Protein AF-A0A6P0SYR4-F1 (afdb_monomer_lite)

Secondary structure (DSSP, 8-state):
--HHHHHHHHHHHHHHHHHHHHHHHHHHHHHHHHHHHHHHHHHHHHHHHHT-SS--HHHHHHHHHHHHHHHHHHHHHHHHHHHHHHHHHHHHHHHHHHHHHHHHHHTTS-TTS--HHHHHIIIIIHHHHHHHHHHHHHHHHHHHHHHHHHHHHHHHHHHHHHHHHHHHHHHHHHHHHHHHHHHHHHHHHHHHHHHHHHHHTT------TT-HHHHHHHHTTSS----PPP-SS----S----HHHHHHHHHHHHHHHHHHHHHHHHHHTTS--

Structure (mmCIF, N/CA/C/O backbone):
data_AF-A0A6P0SYR4-F1
#
_entry.id   AF-A0A6P0SYR4-F1
#
loop_
_atom_site.group_PDB
_atom_site.id
_atom_site.type_symbol
_atom_site.label_atom_id
_atom_site.label_alt_id
_atom_site.label_comp_id
_atom_site.label_asym_id
_atom_site.label_entity_id
_atom_site.label_seq_id
_atom_site.pdbx_PDB_ins_code
_atom_site.Cartn_x
_atom_site.Cartn_y
_atom_site.Cartn_z
_atom_site.occupancy
_atom_site.B_iso_or_equiv
_atom_site.auth_seq_id
_atom_site.auth_comp_id
_atom_site.auth_asym_id
_atom_site.auth_atom_id
_atom_site.pdbx_PDB_model_num
ATOM 1 N N . CYS A 1 1 ? 31.819 -12.434 -33.477 1.00 51.34 1 CYS A N 1
ATOM 2 C CA . CYS A 1 1 ? 31.349 -11.054 -33.724 1.00 51.34 1 CYS A CA 1
ATOM 3 C C . CYS A 1 1 ? 30.389 -10.666 -32.595 1.00 51.34 1 CYS A C 1
ATOM 5 O O . CYS A 1 1 ? 29.286 -11.189 -32.555 1.00 51.34 1 CYS A O 1
ATOM 7 N N . PHE A 1 2 ? 30.825 -9.845 -31.629 1.00 62.81 2 PHE A N 1
ATOM 8 C CA . PHE A 1 2 ? 30.067 -9.521 -30.401 1.00 62.81 2 PHE A CA 1
ATOM 9 C C . PHE A 1 2 ? 29.183 -8.265 -30.522 1.00 62.81 2 PHE A C 1
ATOM 11 O O . PHE A 1 2 ? 28.556 -7.855 -29.552 1.00 62.81 2 PHE A O 1
ATOM 18 N N . PHE A 1 3 ? 29.118 -7.642 -31.703 1.00 76.88 3 PHE A N 1
ATOM 19 C CA . PHE A 1 3 ? 28.422 -6.368 -31.905 1.00 76.88 3 PHE A CA 1
ATOM 20 C C . PHE A 1 3 ? 26.890 -6.486 -31.772 1.00 76.88 3 PHE A C 1
ATOM 22 O O . PHE A 1 3 ? 26.251 -5.629 -31.169 1.00 76.88 3 PHE A O 1
ATOM 29 N N . TYR A 1 4 ? 26.310 -7.604 -32.221 1.00 85.31 4 TYR A N 1
ATOM 30 C CA . TYR A 1 4 ? 24.874 -7.890 -32.095 1.00 85.31 4 TYR A CA 1
ATOM 31 C C . TYR A 1 4 ? 24.398 -7.986 -30.633 1.00 85.31 4 TYR A C 1
ATOM 33 O O . TYR A 1 4 ? 23.296 -7.542 -30.310 1.00 85.31 4 TYR A O 1
ATOM 41 N N . GLN A 1 5 ? 25.252 -8.478 -29.726 1.00 91.94 5 GLN A N 1
ATOM 42 C CA . GLN A 1 5 ? 24.918 -8.593 -28.303 1.00 91.94 5 GLN A CA 1
ATOM 43 C C . GLN A 1 5 ? 24.626 -7.227 -27.670 1.00 91.94 5 GLN A C 1
ATOM 45 O O . GLN A 1 5 ? 23.757 -7.124 -26.808 1.00 91.94 5 GLN A O 1
ATOM 50 N N . TYR A 1 6 ? 25.290 -6.160 -28.127 1.00 91.44 6 TYR A N 1
ATOM 51 C CA . TYR A 1 6 ? 25.049 -4.823 -27.591 1.00 91.44 6 TYR A CA 1
ATOM 52 C C . TYR A 1 6 ? 23.627 -4.339 -27.877 1.00 91.44 6 TYR A C 1
ATOM 54 O O . TYR A 1 6 ? 22.982 -3.775 -26.995 1.00 91.44 6 TYR A O 1
ATOM 62 N N . PHE A 1 7 ? 23.122 -4.599 -29.083 1.00 92.81 7 PHE A N 1
ATOM 63 C CA . PHE A 1 7 ? 21.747 -4.268 -29.441 1.00 92.81 7 PHE A CA 1
ATOM 64 C C . PHE A 1 7 ? 20.740 -5.148 -28.703 1.00 92.81 7 PHE A C 1
ATOM 66 O O . PHE A 1 7 ? 19.739 -4.623 -28.220 1.00 92.81 7 PHE A O 1
ATOM 73 N N . ILE A 1 8 ? 21.010 -6.451 -28.545 1.00 96.12 8 ILE A N 1
ATOM 74 C CA . ILE A 1 8 ? 20.161 -7.328 -27.721 1.00 96.12 8 ILE A CA 1
ATOM 75 C C . ILE A 1 8 ? 20.031 -6.764 -26.304 1.00 96.12 8 ILE A C 1
ATOM 77 O O . ILE A 1 8 ? 18.914 -6.581 -25.821 1.00 96.12 8 ILE A O 1
ATOM 81 N N . ASP A 1 9 ? 21.154 -6.446 -25.658 1.00 96.50 9 ASP A N 1
ATOM 82 C CA . ASP A 1 9 ? 21.165 -5.886 -24.306 1.00 96.50 9 ASP A CA 1
ATOM 83 C C . ASP A 1 9 ? 20.397 -4.556 -24.251 1.00 96.50 9 ASP A C 1
ATOM 85 O O . ASP A 1 9 ? 19.603 -4.328 -23.336 1.00 96.50 9 ASP A O 1
ATOM 89 N N . LEU A 1 10 ? 20.593 -3.687 -25.249 1.00 96.94 10 LEU A N 1
ATOM 90 C CA . LEU A 1 10 ? 19.911 -2.396 -25.351 1.00 96.94 10 LEU A CA 1
ATOM 91 C C . LEU A 1 10 ? 18.386 -2.584 -25.370 1.00 96.94 10 LEU A C 1
ATOM 93 O O . LEU A 1 10 ? 17.663 -1.981 -24.569 1.00 96.94 10 LEU A O 1
ATOM 97 N N . PHE A 1 11 ? 17.884 -3.458 -26.247 1.00 97.38 11 PHE A N 1
ATOM 98 C CA . PHE A 1 11 ? 16.454 -3.747 -26.348 1.00 97.38 11 PHE A CA 1
ATOM 99 C C . PHE A 1 11 ? 15.916 -4.471 -25.112 1.00 97.38 11 PHE A C 1
ATOM 101 O O . PHE A 1 11 ? 14.792 -4.200 -24.685 1.00 97.38 11 PHE A O 1
ATOM 108 N N . PHE A 1 12 ? 16.719 -5.327 -24.485 1.00 98.25 12 PHE A N 1
ATOM 109 C CA . PHE A 1 12 ? 16.361 -6.007 -23.247 1.00 98.25 12 PHE A CA 1
ATOM 110 C C . PHE A 1 12 ? 16.141 -5.023 -22.091 1.00 98.25 12 PHE A C 1
ATOM 112 O O . PHE A 1 12 ? 15.115 -5.090 -21.407 1.00 98.25 12 PHE A O 1
ATOM 119 N N . TYR A 1 13 ? 17.044 -4.057 -21.898 1.00 98.56 13 TYR A N 1
ATOM 120 C CA . TYR A 1 13 ? 16.874 -3.021 -20.874 1.00 98.56 13 TYR A CA 1
ATOM 121 C C . TYR A 1 13 ? 15.682 -2.108 -21.168 1.00 98.56 13 TYR A C 1
ATOM 123 O O . TYR A 1 13 ? 14.898 -1.811 -20.261 1.00 98.56 13 TYR A O 1
ATOM 131 N N . ARG A 1 14 ? 15.476 -1.740 -22.439 1.00 98.50 14 ARG A N 1
ATOM 132 C CA . ARG A 1 14 ? 14.280 -1.007 -22.875 1.00 98.50 14 ARG A CA 1
ATOM 133 C C . ARG A 1 14 ? 12.998 -1.758 -22.509 1.00 98.50 14 ARG A C 1
ATOM 135 O O . ARG A 1 14 ? 12.081 -1.166 -21.937 1.00 98.50 14 ARG A O 1
ATOM 142 N N . GLN A 1 15 ? 12.941 -3.060 -22.783 1.00 98.56 15 GLN A N 1
ATOM 143 C CA . GLN A 1 15 ? 11.766 -3.880 -22.499 1.00 98.56 15 GLN A CA 1
ATOM 144 C C . GLN A 1 15 ? 11.495 -4.008 -20.996 1.00 98.56 15 GLN A C 1
ATOM 146 O O . GLN A 1 15 ? 10.339 -3.942 -20.577 1.00 98.56 15 GLN A O 1
ATOM 151 N N . LYS A 1 16 ? 12.538 -4.131 -20.167 1.00 98.50 16 LYS A N 1
ATOM 152 C CA . LYS A 1 16 ? 12.389 -4.151 -18.703 1.00 98.50 16 LYS A CA 1
ATOM 153 C C . LYS A 1 16 ? 11.765 -2.868 -18.163 1.00 98.50 16 LYS A C 1
ATOM 155 O O . LYS A 1 16 ? 10.869 -2.940 -17.326 1.00 98.50 16 LYS A O 1
ATOM 160 N N . VAL A 1 17 ? 12.193 -1.708 -18.663 1.00 98.81 17 VAL A N 1
ATOM 161 C CA . VAL A 1 17 ? 11.594 -0.412 -18.304 1.00 98.81 17 VAL A CA 1
ATOM 162 C C . VAL A 1 17 ? 10.122 -0.352 -18.722 1.00 98.81 17 VAL A C 1
ATOM 164 O O . VAL A 1 17 ? 9.276 0.013 -17.908 1.00 98.81 17 VAL A O 1
ATOM 167 N N . ILE A 1 18 ? 9.798 -0.740 -19.962 1.00 98.69 18 ILE A N 1
ATOM 168 C CA . ILE A 1 18 ? 8.415 -0.733 -20.469 1.00 98.69 18 ILE A CA 1
ATOM 169 C C . ILE A 1 18 ? 7.529 -1.659 -19.630 1.00 98.69 18 ILE A C 1
ATOM 171 O O . ILE A 1 18 ? 6.445 -1.254 -19.209 1.00 98.69 18 ILE A O 1
ATOM 175 N N . LYS A 1 19 ? 7.991 -2.880 -19.336 1.00 98.69 19 LYS A N 1
ATOM 176 C CA . LYS A 1 19 ? 7.212 -3.843 -18.552 1.00 98.69 19 LYS A CA 1
ATOM 177 C C . LYS A 1 19 ? 7.022 -3.385 -17.107 1.00 98.69 19 LYS A C 1
ATOM 179 O O . LYS A 1 19 ? 5.917 -3.498 -16.588 1.00 98.69 19 LYS A O 1
ATOM 184 N N . ALA A 1 20 ? 8.056 -2.825 -16.477 1.00 98.62 20 ALA A N 1
ATOM 185 C CA . ALA A 1 20 ? 7.937 -2.237 -15.144 1.00 98.62 20 ALA A CA 1
ATOM 186 C C . ALA A 1 20 ? 6.916 -1.090 -15.122 1.00 98.62 20 ALA A C 1
ATOM 188 O O . ALA A 1 20 ? 6.100 -1.014 -14.208 1.00 98.62 20 ALA A O 1
ATOM 189 N N . TYR A 1 21 ? 6.904 -0.240 -16.154 1.00 98.69 21 TYR A N 1
ATOM 190 C CA . TYR A 1 21 ? 5.901 0.812 -16.276 1.00 98.69 21 TYR A CA 1
ATOM 191 C C . TYR A 1 21 ? 4.483 0.246 -16.432 1.00 98.69 21 TYR A C 1
ATOM 193 O O . TYR A 1 21 ? 3.586 0.668 -15.708 1.00 98.69 21 TYR A O 1
ATOM 201 N N . GLN A 1 22 ? 4.267 -0.740 -17.305 1.00 98.56 22 GLN A N 1
ATOM 202 C CA . GLN A 1 22 ? 2.954 -1.379 -17.471 1.00 98.56 22 GLN A CA 1
ATOM 203 C C . GLN A 1 22 ? 2.433 -1.973 -16.156 1.00 98.56 22 GLN A C 1
ATOM 205 O O . GLN A 1 22 ? 1.326 -1.646 -15.736 1.00 98.56 22 GLN A O 1
ATOM 210 N N . LEU A 1 23 ? 3.266 -2.754 -15.463 1.00 98.50 23 LEU A N 1
ATOM 211 C CA . LEU A 1 23 ? 2.913 -3.337 -14.166 1.00 98.50 23 LEU A CA 1
ATOM 212 C C . LEU A 1 23 ? 2.632 -2.256 -13.114 1.00 98.50 23 LEU A C 1
ATOM 214 O O . LEU A 1 23 ? 1.695 -2.379 -12.330 1.00 98.50 23 LEU A O 1
ATOM 218 N N . SER A 1 24 ? 3.370 -1.142 -13.134 1.00 98.44 24 SER A N 1
ATOM 219 C CA . SER A 1 24 ? 3.083 -0.014 -12.242 1.00 98.44 24 SER A CA 1
ATOM 220 C C . SER A 1 24 ? 1.698 0.600 -12.478 1.00 98.44 24 SER A C 1
ATOM 222 O O . SER A 1 24 ? 1.095 1.106 -11.536 1.00 98.44 24 SER A O 1
ATOM 224 N N . ARG A 1 25 ? 1.161 0.544 -13.709 1.00 98.25 25 ARG A N 1
ATOM 225 C CA . ARG A 1 25 ? -0.194 1.039 -14.010 1.00 98.25 25 ARG A CA 1
ATOM 226 C C . ARG A 1 25 ? -1.274 0.115 -13.460 1.00 98.25 25 ARG A C 1
ATOM 228 O O . ARG A 1 25 ? -2.294 0.614 -12.992 1.00 98.25 25 ARG A O 1
ATOM 235 N N . GLU A 1 26 ? -1.035 -1.193 -13.478 1.00 97.81 26 GLU A N 1
ATOM 236 C CA . GLU A 1 26 ? -1.907 -2.181 -12.832 1.00 97.81 26 GLU A CA 1
ATOM 237 C C . GLU A 1 26 ? -1.917 -1.958 -11.312 1.00 97.81 26 GLU A C 1
ATOM 239 O O . GLU A 1 26 ? -2.977 -1.766 -10.716 1.00 97.81 26 GLU A O 1
ATOM 244 N N . VAL A 1 27 ? -0.734 -1.846 -10.696 1.00 97.75 27 VAL A N 1
ATOM 245 C CA . VAL A 1 27 ? -0.612 -1.559 -9.258 1.00 97.75 27 VAL A CA 1
ATOM 246 C C . VAL A 1 27 ? -1.239 -0.214 -8.890 1.00 97.75 27 VAL A C 1
ATOM 248 O O . VAL A 1 27 ? -1.931 -0.137 -7.881 1.00 97.75 27 VAL A O 1
ATOM 251 N N . TYR A 1 28 ? -1.085 0.830 -9.709 1.00 97.56 28 TYR A N 1
ATOM 252 C CA . TYR A 1 28 ? -1.748 2.121 -9.492 1.00 97.56 28 TYR A CA 1
ATOM 253 C C . TYR A 1 28 ? -3.270 1.975 -9.349 1.00 97.56 28 TYR A C 1
ATOM 255 O O . TYR A 1 28 ? -3.867 2.591 -8.466 1.00 97.56 28 TYR A O 1
ATOM 263 N N . SER A 1 29 ? -3.900 1.154 -10.196 1.00 97.25 29 SER A N 1
ATOM 264 C CA . SER A 1 29 ? -5.338 0.889 -10.108 1.00 97.25 29 SER A CA 1
ATOM 265 C C . SER A 1 29 ? -5.705 0.229 -8.777 1.00 97.25 29 SER A C 1
ATOM 267 O O . SER A 1 29 ? -6.665 0.643 -8.129 1.00 97.25 29 SER A O 1
ATOM 269 N N . ASN A 1 30 ? -4.895 -0.732 -8.329 1.00 96.94 30 ASN A N 1
ATOM 270 C CA . ASN A 1 30 ? -5.093 -1.424 -7.055 1.00 96.94 30 ASN A CA 1
ATOM 271 C C . ASN A 1 30 ? -4.905 -0.484 -5.853 1.00 96.94 30 ASN A C 1
ATOM 273 O O . ASN A 1 30 ? -5.737 -0.481 -4.950 1.00 96.94 30 ASN A O 1
ATOM 277 N N . VAL A 1 31 ? -3.868 0.365 -5.861 1.00 96.06 31 VAL A N 1
ATOM 278 C CA . VAL A 1 31 ? -3.651 1.393 -4.824 1.00 96.06 31 VAL A CA 1
ATOM 279 C C . VAL A 1 31 ? -4.844 2.341 -4.765 1.00 96.06 31 VAL A C 1
ATOM 281 O O . VAL A 1 31 ? -5.348 2.641 -3.684 1.00 96.06 31 VAL A O 1
ATOM 284 N N . LYS A 1 32 ? -5.325 2.798 -5.928 1.00 95.88 32 LYS A N 1
ATOM 285 C CA . LYS A 1 32 ? -6.475 3.698 -6.010 1.00 95.88 32 LYS A CA 1
ATOM 286 C C . LYS A 1 32 ? -7.730 3.052 -5.427 1.00 95.88 32 LYS A C 1
ATOM 288 O O . LYS A 1 32 ? -8.421 3.719 -4.664 1.00 95.88 32 LYS A O 1
ATOM 293 N N . GLN A 1 33 ? -8.019 1.798 -5.770 1.00 95.06 33 GLN A N 1
ATOM 294 C CA . GLN A 1 33 ? -9.182 1.083 -5.242 1.00 95.06 33 GLN A CA 1
ATOM 295 C C . GLN A 1 33 ? -9.091 0.934 -3.720 1.00 95.06 33 GLN A C 1
ATOM 297 O O . GLN A 1 33 ? -9.990 1.376 -3.010 1.00 95.06 33 GLN A O 1
ATOM 302 N N . GLN A 1 34 ? -7.959 0.432 -3.222 1.00 93.69 34 GLN A N 1
ATOM 303 C CA . GLN A 1 34 ? -7.721 0.248 -1.792 1.00 93.69 34 GLN A CA 1
ATOM 304 C C . GLN A 1 34 ? -7.844 1.571 -1.016 1.00 93.69 34 GLN A C 1
ATOM 306 O O . GLN A 1 34 ? -8.443 1.617 0.057 1.00 93.69 34 GLN A O 1
ATOM 311 N N . TYR A 1 35 ? -7.333 2.671 -1.581 1.00 93.19 35 TYR A N 1
ATOM 312 C CA . TYR A 1 35 ? -7.500 4.010 -1.018 1.00 93.19 35 TYR A CA 1
ATOM 313 C C . TYR A 1 35 ? -8.978 4.415 -0.907 1.00 93.19 35 TYR A C 1
ATOM 315 O O . TYR A 1 35 ? -9.387 4.945 0.127 1.00 93.19 35 TYR A O 1
ATOM 323 N N . GLN A 1 36 ? -9.789 4.169 -1.944 1.00 92.19 36 GLN A N 1
ATOM 324 C CA . GLN A 1 36 ? -11.223 4.479 -1.903 1.00 92.19 36 GLN A CA 1
ATOM 325 C C . GLN A 1 36 ? -11.962 3.624 -0.872 1.00 92.19 36 GLN A C 1
ATOM 327 O O . GLN A 1 36 ? -12.810 4.157 -0.158 1.00 92.19 36 GLN A O 1
ATOM 332 N N . ASP A 1 37 ? -11.618 2.343 -0.748 1.00 90.94 37 ASP A N 1
ATOM 333 C CA . ASP A 1 37 ? -12.250 1.436 0.214 1.00 90.94 37 ASP A CA 1
ATOM 334 C C . ASP A 1 37 ? -11.992 1.891 1.657 1.00 90.94 37 ASP A C 1
ATOM 336 O O . ASP A 1 37 ? -12.927 2.016 2.451 1.00 90.94 37 ASP A O 1
ATOM 340 N N . ILE A 1 38 ? -10.742 2.241 1.988 1.00 90.31 38 ILE A N 1
ATOM 341 C CA . ILE A 1 38 ? -10.400 2.767 3.319 1.00 90.31 38 ILE A CA 1
ATOM 342 C C . ILE A 1 38 ? -11.084 4.121 3.551 1.00 90.31 38 ILE A C 1
ATOM 344 O O . ILE A 1 38 ? -11.677 4.350 4.607 1.00 90.31 38 ILE A O 1
ATOM 348 N N . LYS A 1 39 ? -11.059 5.020 2.559 1.00 90.38 39 LYS A N 1
ATOM 349 C CA . LYS A 1 39 ? -11.707 6.334 2.658 1.00 90.38 39 LYS A CA 1
ATOM 350 C C . LYS A 1 39 ? -13.216 6.218 2.886 1.00 90.38 39 LYS A C 1
ATOM 352 O O . LYS A 1 39 ? -13.771 6.995 3.659 1.00 90.38 39 LYS A O 1
ATOM 357 N N . LYS A 1 40 ? -13.876 5.252 2.242 1.00 90.44 40 LYS A N 1
ATOM 358 C CA . LYS A 1 40 ? -15.303 4.976 2.428 1.00 90.44 40 LYS A CA 1
ATOM 359 C C . LYS A 1 40 ? -15.602 4.582 3.875 1.00 90.44 40 LYS A C 1
ATOM 361 O O . LYS A 1 40 ? -16.456 5.213 4.489 1.00 90.44 40 LYS A O 1
ATOM 366 N N . ILE A 1 41 ? -14.841 3.637 4.438 1.00 87.56 41 ILE A N 1
ATOM 367 C CA . ILE A 1 41 ? -14.979 3.221 5.846 1.00 87.56 41 ILE A CA 1
ATOM 368 C C . ILE A 1 41 ? -14.851 4.432 6.779 1.00 87.56 41 ILE A C 1
ATOM 370 O O . ILE A 1 41 ? -15.665 4.611 7.685 1.00 87.56 41 ILE A O 1
ATOM 374 N N . ILE A 1 42 ? -13.853 5.285 6.544 1.00 86.19 42 ILE A N 1
ATOM 375 C CA . ILE A 1 42 ? -13.606 6.478 7.363 1.00 86.19 42 ILE A CA 1
ATOM 376 C C . ILE A 1 42 ? -14.764 7.477 7.269 1.00 86.19 42 ILE A C 1
ATOM 378 O O . ILE A 1 42 ? -15.236 7.956 8.298 1.00 86.19 42 ILE A O 1
ATOM 382 N N . ASN A 1 43 ? -15.247 7.771 6.061 1.00 85.94 43 ASN A N 1
ATOM 383 C CA . ASN A 1 43 ? -16.331 8.730 5.852 1.00 85.94 43 ASN A CA 1
ATOM 384 C C . ASN A 1 43 ? -17.651 8.268 6.479 1.00 85.94 43 ASN A C 1
ATOM 386 O O . ASN A 1 43 ? -18.318 9.065 7.131 1.00 85.94 43 ASN A O 1
ATOM 390 N N . GLU A 1 44 ? -18.006 6.991 6.317 1.00 83.50 44 GLU A N 1
ATOM 391 C CA . GLU A 1 44 ? -19.194 6.411 6.959 1.00 83.50 44 GLU A CA 1
ATOM 392 C C . GLU A 1 44 ? -19.114 6.538 8.484 1.00 83.50 44 GLU A C 1
ATOM 394 O O . GLU A 1 44 ? -20.094 6.873 9.139 1.00 83.50 44 GLU A O 1
ATOM 399 N N . THR A 1 45 ? -17.921 6.335 9.048 1.00 77.56 45 THR A N 1
ATOM 400 C CA . THR A 1 45 ? -17.686 6.445 10.493 1.00 77.56 45 THR A CA 1
ATOM 401 C C . THR A 1 45 ? -17.797 7.896 10.982 1.00 77.56 45 THR A C 1
ATOM 403 O O . THR A 1 45 ? -18.344 8.151 12.051 1.00 77.56 45 THR A O 1
ATOM 406 N N . ALA A 1 46 ? -17.314 8.868 10.202 1.00 75.69 46 ALA A N 1
ATOM 407 C CA . ALA A 1 46 ? -17.404 10.287 10.552 1.00 75.69 46 ALA A CA 1
ATOM 408 C C . ALA A 1 46 ? -18.851 10.815 10.525 1.00 75.69 46 ALA A C 1
ATOM 410 O O . ALA A 1 46 ? -19.249 11.546 11.428 1.00 75.69 46 ALA A O 1
ATOM 411 N N . GLN A 1 47 ? -19.651 10.409 9.533 1.00 75.44 47 GLN A N 1
ATOM 412 C CA . GLN A 1 47 ? -21.039 10.867 9.375 1.00 75.44 47 GLN A CA 1
ATOM 413 C C . GLN A 1 47 ? -21.964 10.435 10.519 1.00 75.44 47 GLN A C 1
ATOM 415 O O . GLN A 1 47 ? -22.891 11.166 10.863 1.00 75.44 47 GLN A O 1
ATOM 420 N N . ILE A 1 48 ? -21.724 9.266 11.115 1.00 68.25 48 ILE A N 1
ATOM 421 C CA . ILE A 1 48 ? -22.522 8.769 12.247 1.00 68.25 48 ILE A CA 1
ATOM 422 C C . ILE A 1 48 ? -22.347 9.682 13.471 1.00 68.25 48 ILE A C 1
ATOM 424 O O . ILE A 1 48 ? -23.322 9.993 14.153 1.00 68.25 48 ILE A O 1
ATOM 428 N N . LYS A 1 49 ? -21.131 10.195 13.698 1.00 64.81 49 LYS A N 1
ATOM 429 C CA . LYS A 1 49 ? -20.829 11.076 14.833 1.00 64.81 49 LYS A CA 1
ATOM 430 C C . LYS A 1 49 ? -21.471 12.459 14.711 1.00 64.81 49 LYS A C 1
ATOM 432 O O . LYS A 1 49 ? -21.972 12.974 15.702 1.00 64.81 49 LYS A O 1
ATOM 437 N N . ASP A 1 50 ? -21.471 13.066 13.526 1.00 65.06 50 ASP A N 1
ATOM 438 C CA . ASP A 1 50 ? -22.021 14.423 13.361 1.00 65.06 50 ASP A CA 1
ATOM 439 C C . ASP A 1 50 ? -23.537 14.488 13.644 1.00 65.06 50 ASP A C 1
ATOM 441 O O . ASP A 1 50 ? -24.068 15.558 13.938 1.00 65.06 50 ASP A O 1
ATOM 445 N N . ASN A 1 51 ? -24.228 13.344 13.610 1.00 61.75 51 ASN A N 1
ATOM 446 C CA . ASN A 1 51 ? -25.673 13.248 13.803 1.00 61.75 51 ASN A CA 1
ATOM 447 C C . ASN A 1 51 ? -26.107 12.864 15.232 1.00 61.75 51 ASN A C 1
ATOM 449 O O . ASN A 1 51 ? -27.307 12.896 15.509 1.00 61.75 51 ASN A O 1
ATOM 453 N N . GLN A 1 52 ? -25.192 12.478 16.134 1.00 61.22 52 GLN A N 1
ATOM 454 C CA . GLN A 1 52 ? -25.545 11.957 17.465 1.00 61.22 52 GLN A CA 1
ATOM 455 C C . GLN A 1 52 ? -24.569 12.409 18.562 1.00 61.22 52 GLN A C 1
ATOM 457 O O . GLN A 1 52 ? -23.363 12.490 18.350 1.00 61.22 52 GLN A O 1
ATOM 462 N N . SER A 1 53 ? -25.088 12.677 19.768 1.00 66.62 53 SER A N 1
ATOM 463 C CA . SER A 1 53 ? -24.263 13.054 20.928 1.00 66.62 53 SER A CA 1
ATOM 464 C C . SER A 1 53 ? -23.603 11.865 21.634 1.00 66.62 53 SER A C 1
ATOM 466 O O . SER A 1 53 ? -22.632 12.071 22.352 1.00 66.62 53 SER A O 1
ATOM 468 N N . LEU A 1 54 ? -24.150 10.656 21.463 1.00 71.44 54 LEU A N 1
ATOM 469 C CA . LEU A 1 54 ? -23.655 9.383 21.996 1.00 71.44 54 LEU A CA 1
ATOM 470 C C . LEU A 1 54 ? -23.872 8.306 20.934 1.00 71.44 54 LEU A C 1
ATOM 472 O O . LEU A 1 54 ? -24.947 8.270 20.334 1.00 71.44 54 LEU A O 1
ATOM 476 N N . LEU A 1 55 ? -22.888 7.431 20.722 1.00 79.44 55 LEU A N 1
ATOM 477 C CA . LEU A 1 55 ? -23.040 6.302 19.800 1.00 79.44 55 LEU A CA 1
ATOM 478 C C . LEU A 1 55 ? -24.043 5.281 20.349 1.00 79.44 55 LEU A C 1
ATOM 480 O O . LEU A 1 55 ? -23.987 4.919 21.530 1.00 79.44 55 LEU A O 1
ATOM 484 N N . SER A 1 56 ? -24.912 4.739 19.490 1.00 84.44 56 SER A N 1
ATOM 485 C CA . SER A 1 56 ? -25.722 3.572 19.858 1.00 84.44 56 SER A CA 1
ATOM 486 C C . SER A 1 56 ? -24.847 2.326 20.088 1.00 84.44 56 SER A C 1
ATOM 488 O O . SER A 1 56 ? -23.664 2.291 19.737 1.00 84.44 56 SER A O 1
ATOM 490 N N . ASP A 1 57 ? -25.410 1.284 20.714 1.00 85.75 57 ASP A N 1
ATOM 491 C CA . ASP A 1 57 ? -24.706 0.000 20.880 1.00 85.75 57 ASP A CA 1
ATOM 492 C C . ASP A 1 57 ? -24.304 -0.618 19.534 1.00 85.75 57 ASP A C 1
ATOM 494 O O . ASP A 1 57 ? -23.194 -1.146 19.401 1.00 85.75 57 ASP A O 1
ATOM 498 N N . ASP A 1 58 ? -25.182 -0.500 18.539 1.00 86.75 58 ASP A N 1
ATOM 499 C CA . ASP A 1 58 ? -24.953 -1.011 17.191 1.00 86.75 58 ASP A CA 1
ATOM 500 C C . ASP A 1 58 ? -23.850 -0.213 16.481 1.00 86.75 58 ASP A C 1
ATOM 502 O O . ASP A 1 58 ? -22.933 -0.816 15.917 1.00 86.75 58 ASP A O 1
ATOM 506 N N . ASP A 1 59 ? -23.850 1.121 16.603 1.00 85.81 59 ASP A N 1
ATOM 507 C CA . ASP A 1 59 ? -22.795 1.981 16.041 1.00 85.81 59 ASP A CA 1
ATOM 508 C C . ASP A 1 59 ? -21.428 1.662 16.663 1.00 85.81 59 ASP A C 1
ATOM 510 O O . ASP A 1 59 ? -20.419 1.519 15.964 1.00 85.81 59 ASP A O 1
ATOM 514 N N . LEU A 1 60 ? -21.378 1.494 17.990 1.00 87.31 60 LEU A N 1
ATOM 515 C CA . LEU A 1 60 ? -20.147 1.150 18.699 1.00 87.31 60 LEU A CA 1
ATOM 516 C C . LEU A 1 60 ? -19.622 -0.233 18.282 1.00 87.31 60 LEU A C 1
ATOM 518 O O . LEU A 1 60 ? -18.406 -0.429 18.152 1.00 87.31 60 LEU A O 1
ATOM 522 N N . LEU A 1 61 ? -20.514 -1.204 18.070 1.00 89.25 61 LEU A N 1
ATOM 523 C CA . LEU A 1 61 ? -20.149 -2.530 17.580 1.00 89.25 61 LEU A CA 1
ATOM 524 C C . LEU A 1 61 ? -19.624 -2.469 16.139 1.00 89.25 61 LEU A C 1
ATOM 526 O O . LEU A 1 61 ? -18.597 -3.088 15.833 1.00 89.25 61 LEU A O 1
ATOM 530 N N . GLU A 1 62 ? -20.273 -1.692 15.274 1.00 88.81 62 GLU A N 1
ATOM 531 C CA . GLU A 1 62 ? -19.841 -1.482 13.895 1.00 88.81 62 GLU A CA 1
ATOM 532 C C . GLU A 1 62 ? -18.456 -0.823 13.839 1.00 88.81 62 GLU A C 1
ATOM 534 O O . GLU A 1 62 ? -17.570 -1.296 13.119 1.00 88.81 62 GLU A O 1
ATOM 539 N N . PHE A 1 63 ? -18.215 0.210 14.652 1.00 89.25 63 PHE A N 1
ATOM 540 C CA . PHE A 1 63 ? -16.917 0.887 14.723 1.00 89.25 63 PHE A CA 1
ATOM 541 C C . PHE A 1 63 ? -15.818 -0.080 15.175 1.00 89.25 63 PHE A C 1
ATOM 543 O O . PHE A 1 63 ? -14.735 -0.112 14.586 1.00 89.25 63 PHE A O 1
ATOM 550 N N . LYS A 1 64 ? -16.093 -0.935 16.170 1.00 89.12 64 LYS A N 1
ATOM 551 C CA . LYS A 1 64 ? -15.160 -1.991 16.599 1.00 89.12 64 LYS A CA 1
ATOM 552 C C . LYS A 1 64 ? -14.873 -2.992 15.484 1.00 89.12 64 LYS A C 1
ATOM 554 O O . LYS A 1 64 ? -13.721 -3.387 15.309 1.00 89.12 64 LYS A O 1
ATOM 559 N N . HIS A 1 65 ? -15.884 -3.403 14.722 1.00 90.94 65 HIS A N 1
ATOM 560 C CA . HIS A 1 65 ? -15.685 -4.285 13.572 1.00 90.94 65 HIS A CA 1
ATOM 561 C C . HIS A 1 65 ? -14.805 -3.617 12.502 1.00 90.94 65 HIS A C 1
ATOM 563 O O . HIS A 1 65 ? -13.818 -4.209 12.058 1.00 90.94 65 HIS A O 1
ATOM 569 N N . LYS A 1 66 ? -15.091 -2.354 12.158 1.00 89.31 66 LYS A N 1
ATOM 570 C CA . LYS A 1 66 ? -14.283 -1.542 11.233 1.00 89.31 66 LYS A CA 1
ATOM 571 C C . LYS A 1 66 ? -12.825 -1.433 11.706 1.00 89.31 66 LYS A C 1
ATOM 573 O O . LYS A 1 66 ? -11.903 -1.698 10.934 1.00 89.31 66 LYS A O 1
ATOM 578 N N . LEU A 1 67 ? -12.589 -1.173 12.993 1.00 89.81 67 LEU A N 1
ATOM 579 C CA . LEU A 1 67 ? -11.242 -1.130 13.582 1.00 89.81 67 LEU A CA 1
ATOM 580 C C . LEU A 1 67 ? -10.487 -2.468 13.524 1.00 89.81 67 LEU A C 1
ATOM 582 O O . LEU A 1 67 ? -9.257 -2.460 13.526 1.00 89.81 67 LEU A O 1
ATOM 586 N N . ARG A 1 68 ? -11.177 -3.612 13.434 1.00 90.00 68 ARG A N 1
ATOM 587 C CA . ARG A 1 68 ? -10.533 -4.932 13.283 1.00 90.00 68 ARG A CA 1
ATOM 588 C C . ARG A 1 68 ? -10.082 -5.215 11.853 1.00 90.00 68 ARG A C 1
ATOM 590 O O . ARG A 1 68 ? -9.097 -5.926 11.672 1.00 90.00 68 ARG A O 1
ATOM 597 N N . ILE A 1 69 ? -10.771 -4.674 10.846 1.00 90.06 69 ILE A N 1
ATOM 598 C CA . ILE A 1 69 ? -10.420 -4.892 9.431 1.00 90.06 69 ILE A CA 1
ATOM 599 C C . ILE A 1 69 ? -9.383 -3.889 8.912 1.00 90.06 69 ILE A C 1
ATOM 601 O O . ILE A 1 69 ? -8.575 -4.238 8.051 1.00 90.06 69 ILE A O 1
ATOM 605 N N . LEU A 1 70 ? -9.369 -2.667 9.457 1.00 87.50 70 LEU A N 1
ATOM 606 C CA . LEU A 1 70 ? -8.493 -1.578 9.016 1.00 87.50 70 LEU A CA 1
ATOM 607 C C . LEU A 1 70 ? -6.991 -1.933 9.013 1.00 87.50 70 LEU A C 1
ATOM 609 O O . LEU A 1 70 ? -6.352 -1.638 8.008 1.00 87.50 70 LEU A O 1
ATOM 613 N N . PRO A 1 71 ? -6.418 -2.633 10.018 1.00 88.81 71 PRO A N 1
ATOM 614 C CA . PRO A 1 71 ? -5.003 -3.014 9.991 1.00 88.81 71 PRO A CA 1
ATOM 615 C C . PRO A 1 71 ? -4.625 -3.881 8.786 1.00 88.81 71 PRO A C 1
ATOM 617 O O . PRO A 1 71 ? -3.573 -3.696 8.183 1.00 88.81 71 PRO A O 1
ATOM 620 N N . LYS A 1 72 ? -5.496 -4.818 8.388 1.00 90.00 72 LYS A N 1
ATOM 621 C CA . LYS A 1 72 ? -5.255 -5.653 7.203 1.00 90.00 72 LYS A CA 1
ATOM 622 C C . LYS A 1 72 ? -5.300 -4.817 5.924 1.00 90.00 72 LYS A C 1
ATOM 624 O O . LYS A 1 72 ? -4.497 -5.035 5.019 1.00 90.00 72 LYS A O 1
ATOM 629 N N . LEU A 1 73 ? -6.242 -3.877 5.841 1.00 89.19 73 LEU A N 1
ATOM 630 C CA . LEU A 1 73 ? -6.358 -2.987 4.689 1.00 89.19 73 LEU A CA 1
ATOM 631 C C . LEU A 1 73 ? -5.151 -2.051 4.568 1.00 89.19 73 LEU A C 1
ATOM 633 O O . LEU A 1 73 ? -4.682 -1.835 3.451 1.00 89.19 73 LEU A O 1
ATOM 637 N N . ASP A 1 74 ? -4.640 -1.554 5.693 1.00 87.06 74 ASP A N 1
ATOM 638 C CA . ASP A 1 74 ? -3.456 -0.696 5.760 1.00 87.06 74 ASP A CA 1
ATOM 639 C C . ASP A 1 74 ? -2.170 -1.435 5.353 1.00 87.06 74 ASP A C 1
ATOM 641 O O . ASP A 1 74 ? -1.404 -0.952 4.517 1.00 87.06 74 ASP A O 1
ATOM 645 N N . LEU A 1 75 ? -1.977 -2.670 5.831 1.00 90.62 75 LEU A N 1
ATOM 646 C CA . LEU A 1 75 ? -0.856 -3.515 5.401 1.00 90.62 75 LEU A CA 1
ATOM 647 C C . LEU A 1 75 ? -0.882 -3.782 3.889 1.00 90.62 75 LEU A C 1
ATOM 649 O O . LEU A 1 75 ? 0.143 -3.651 3.218 1.00 90.62 75 LEU A O 1
ATOM 653 N N . ASN A 1 76 ? -2.055 -4.112 3.337 1.00 93.19 76 ASN A N 1
ATOM 654 C CA . ASN A 1 76 ? -2.216 -4.317 1.896 1.00 93.19 76 ASN A CA 1
ATOM 655 C C . ASN A 1 76 ? -1.915 -3.037 1.105 1.00 93.19 76 ASN A C 1
ATOM 657 O O . ASN A 1 76 ? -1.249 -3.082 0.072 1.00 93.19 76 ASN A O 1
ATOM 661 N N . TYR A 1 77 ? -2.398 -1.893 1.590 1.00 92.88 77 TYR A N 1
ATOM 662 C CA . TYR A 1 77 ? -2.131 -0.597 0.979 1.00 92.88 77 TYR A CA 1
ATOM 663 C C . TYR A 1 77 ? -0.630 -0.278 0.972 1.00 92.88 77 TYR A C 1
ATOM 665 O O . TYR A 1 77 ? -0.074 0.071 -0.071 1.00 92.88 77 TYR A O 1
ATOM 673 N N . SER A 1 78 ? 0.043 -0.489 2.104 1.00 92.94 78 SER A N 1
ATOM 674 C CA . SER A 1 78 ? 1.487 -0.299 2.255 1.00 92.94 78 SER A CA 1
ATOM 675 C C . SER A 1 78 ? 2.306 -1.192 1.317 1.00 92.94 78 SER A C 1
ATOM 677 O O . SER A 1 78 ? 3.261 -0.709 0.703 1.00 92.94 78 SER A O 1
ATOM 679 N N . ASP A 1 79 ? 1.930 -2.464 1.134 1.00 95.69 79 ASP A N 1
ATOM 680 C CA . ASP A 1 79 ? 2.615 -3.335 0.168 1.00 95.69 79 ASP A CA 1
ATOM 681 C C . ASP A 1 79 ? 2.456 -2.828 -1.273 1.00 95.69 79 ASP A C 1
ATOM 683 O O . ASP A 1 79 ? 3.440 -2.760 -2.014 1.00 95.69 79 ASP A O 1
ATOM 687 N N . LEU A 1 80 ? 1.254 -2.394 -1.664 1.00 97.00 80 LEU A N 1
ATOM 688 C CA . LEU A 1 80 ? 1.016 -1.834 -2.997 1.00 97.00 80 LEU A CA 1
ATOM 689 C C . LEU A 1 80 ? 1.841 -0.555 -3.244 1.00 97.00 80 LEU A C 1
ATOM 691 O O . LEU A 1 80 ? 2.376 -0.364 -4.340 1.00 97.00 80 LEU A O 1
ATOM 695 N N . LEU A 1 81 ? 2.015 0.303 -2.231 1.00 96.12 81 LEU A N 1
ATOM 696 C CA . LEU A 1 81 ? 2.929 1.449 -2.325 1.00 96.12 81 LEU A CA 1
ATOM 697 C C . LEU A 1 81 ? 4.383 1.010 -2.486 1.00 96.12 81 LEU A C 1
ATOM 699 O O . LEU A 1 81 ? 5.099 1.548 -3.335 1.00 96.12 81 LEU A O 1
ATOM 703 N N . GLY A 1 82 ? 4.802 -0.003 -1.727 1.00 96.06 82 GLY A N 1
ATOM 704 C CA . GLY A 1 82 ? 6.116 -0.617 -1.884 1.00 96.06 82 GLY A CA 1
ATOM 705 C C . GLY A 1 82 ? 6.329 -1.179 -3.293 1.00 96.06 82 GLY A C 1
ATOM 706 O O . GLY A 1 82 ? 7.412 -1.036 -3.859 1.00 96.06 82 GLY A O 1
ATOM 707 N N . GLN A 1 83 ? 5.301 -1.770 -3.907 1.00 97.75 83 GLN A N 1
ATOM 708 C CA . GLN A 1 83 ? 5.354 -2.240 -5.295 1.00 97.75 83 GLN A CA 1
ATOM 709 C C . GLN A 1 83 ? 5.593 -1.092 -6.289 1.00 97.75 83 GLN A C 1
ATOM 711 O O . GLN A 1 83 ? 6.463 -1.217 -7.155 1.00 97.75 83 GLN A O 1
ATOM 716 N N . LEU A 1 84 ? 4.890 0.042 -6.156 1.00 97.00 84 LEU A N 1
ATOM 717 C CA . LEU A 1 84 ? 5.130 1.222 -7.002 1.00 97.00 84 LEU A CA 1
ATOM 718 C C . LEU A 1 84 ? 6.579 1.714 -6.894 1.00 97.00 84 LEU A C 1
ATOM 720 O O . LEU A 1 84 ? 7.226 1.977 -7.913 1.00 97.00 84 LEU A O 1
ATOM 724 N N . GLU A 1 85 ? 7.115 1.794 -5.677 1.00 96.44 85 GLU A N 1
ATOM 725 C CA . GLU A 1 85 ? 8.503 2.202 -5.450 1.00 96.44 85 GLU A CA 1
ATOM 726 C C . GLU A 1 85 ? 9.500 1.226 -6.100 1.00 96.44 85 GLU A C 1
ATOM 728 O O . GLU A 1 85 ? 10.423 1.656 -6.802 1.00 96.44 85 GLU A O 1
ATOM 733 N N . ARG A 1 86 ? 9.268 -0.090 -5.974 1.00 98.06 86 ARG A N 1
ATOM 734 C CA . ARG A 1 86 ? 10.084 -1.129 -6.630 1.00 98.06 86 ARG A CA 1
ATOM 735 C C . ARG A 1 86 ? 10.083 -0.998 -8.155 1.00 98.06 86 ARG A C 1
ATOM 737 O O . ARG A 1 86 ? 11.140 -1.142 -8.781 1.00 98.06 86 ARG A O 1
ATOM 744 N N . TYR A 1 87 ? 8.944 -0.691 -8.778 1.00 98.44 87 TYR A N 1
ATOM 745 C CA . TYR A 1 87 ? 8.896 -0.465 -10.227 1.00 98.44 87 TYR A CA 1
ATOM 746 C C . TYR A 1 87 ? 9.613 0.820 -10.642 1.00 98.44 87 TYR A C 1
ATOM 748 O O . TYR A 1 87 ? 10.344 0.807 -11.633 1.00 98.44 87 TYR A O 1
ATOM 756 N N . SER A 1 88 ? 9.498 1.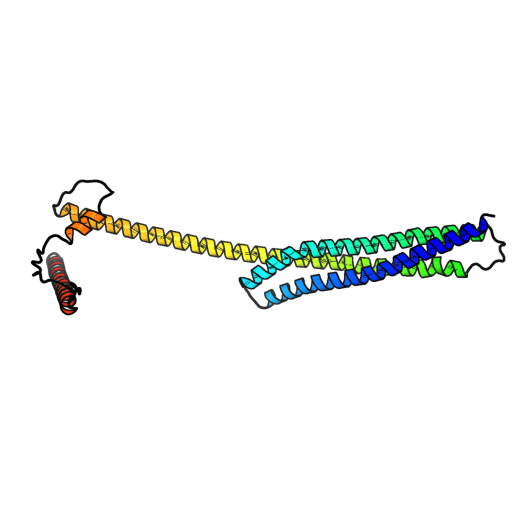899 -9.863 1.00 97.75 88 SER A N 1
ATOM 757 C CA . SER A 1 88 ? 10.270 3.130 -10.091 1.00 97.75 88 SER A CA 1
ATOM 758 C C . SER A 1 88 ? 11.782 2.870 -10.054 1.00 97.75 88 SER A C 1
ATOM 760 O O . SER A 1 88 ? 12.519 3.311 -10.943 1.00 97.75 88 SER A O 1
ATOM 762 N N . LEU A 1 89 ? 12.250 2.080 -9.080 1.00 97.81 89 LEU A N 1
ATOM 763 C CA . LEU A 1 89 ? 13.650 1.665 -8.991 1.00 97.81 89 LEU A CA 1
ATOM 764 C C . LEU A 1 89 ? 14.060 0.784 -10.179 1.00 97.81 89 LEU A C 1
ATOM 766 O O . LEU A 1 89 ? 15.115 1.005 -10.770 1.00 97.81 89 LEU A O 1
ATOM 770 N N . THR A 1 90 ? 13.205 -0.156 -10.585 1.00 98.44 90 THR A N 1
ATOM 771 C CA . THR A 1 90 ? 13.444 -1.008 -11.761 1.00 98.44 90 THR A CA 1
ATOM 772 C C . THR A 1 90 ? 13.617 -0.174 -13.031 1.00 98.44 90 THR A C 1
ATOM 774 O O . THR A 1 90 ? 14.532 -0.437 -13.817 1.00 98.44 90 THR A O 1
ATOM 777 N N . ILE A 1 91 ? 12.788 0.858 -13.224 1.00 98.56 91 ILE A N 1
ATOM 778 C CA . ILE A 1 91 ? 12.920 1.792 -14.347 1.00 98.56 91 ILE A CA 1
ATOM 779 C C . ILE A 1 91 ? 14.225 2.581 -14.250 1.00 98.56 91 ILE A C 1
ATOM 781 O O . ILE A 1 91 ? 14.935 2.686 -15.246 1.00 98.56 91 ILE A O 1
ATOM 785 N N . LYS A 1 92 ? 14.577 3.093 -13.063 1.00 98.19 92 LYS A N 1
ATOM 786 C CA . LYS A 1 92 ? 15.832 3.831 -12.852 1.00 98.19 92 LYS A CA 1
ATOM 787 C C . LYS A 1 92 ? 17.046 2.982 -13.239 1.00 98.19 92 LYS A C 1
ATOM 789 O O . LYS A 1 92 ? 17.871 3.440 -14.026 1.00 98.19 92 LYS A O 1
ATOM 794 N N . THR A 1 93 ? 17.135 1.757 -12.726 1.00 98.44 93 THR A N 1
ATOM 795 C CA . THR A 1 93 ? 18.270 0.859 -12.980 1.00 98.44 93 THR A CA 1
ATOM 796 C C . THR A 1 93 ? 18.363 0.480 -14.454 1.00 98.44 93 THR A C 1
ATOM 798 O O . THR A 1 93 ? 19.412 0.632 -15.067 1.00 98.44 93 THR A O 1
ATOM 801 N N . ASN A 1 94 ? 17.264 0.037 -15.068 1.00 98.56 94 ASN A N 1
ATOM 802 C CA . ASN A 1 94 ? 17.316 -0.396 -16.467 1.00 98.56 94 ASN A CA 1
ATOM 803 C C . ASN A 1 94 ? 17.416 0.783 -17.448 1.00 98.56 94 ASN A C 1
ATOM 805 O O . ASN A 1 94 ? 17.988 0.626 -18.520 1.00 98.56 94 ASN A O 1
ATOM 809 N N . GLY A 1 95 ? 16.926 1.971 -17.084 1.00 98.38 95 GLY A N 1
ATOM 810 C CA . GLY A 1 95 ? 17.161 3.201 -17.838 1.00 98.38 95 GLY A CA 1
ATOM 811 C C . GLY A 1 95 ? 18.637 3.602 -17.846 1.00 98.38 95 GLY A C 1
ATOM 812 O O . GLY A 1 95 ? 19.158 3.980 -18.892 1.00 98.38 95 GLY A O 1
ATOM 813 N N . HIS A 1 96 ? 19.327 3.449 -16.713 1.00 98.19 96 HIS A N 1
ATOM 814 C CA . HIS A 1 96 ? 20.774 3.646 -16.640 1.00 98.19 96 HIS A CA 1
ATOM 815 C C . HIS A 1 96 ? 21.531 2.606 -17.478 1.00 98.19 96 HIS A C 1
ATOM 817 O O . HIS A 1 96 ? 22.321 2.984 -18.337 1.00 98.19 96 HIS A O 1
ATOM 823 N N . ASN A 1 97 ? 21.205 1.318 -17.336 1.00 98.31 97 ASN A N 1
ATOM 824 C CA . ASN A 1 97 ? 21.835 0.261 -18.134 1.00 98.31 97 ASN A CA 1
ATOM 825 C C . ASN A 1 97 ? 21.616 0.459 -19.646 1.00 98.31 97 ASN A C 1
ATOM 827 O O . ASN A 1 97 ? 22.504 0.183 -20.450 1.00 98.31 97 ASN A O 1
ATOM 831 N N . TYR A 1 98 ? 20.438 0.955 -20.046 1.00 98.38 98 TYR A N 1
ATOM 832 C CA . TYR A 1 98 ? 20.158 1.340 -21.429 1.00 98.38 98 TYR A CA 1
ATOM 833 C C . TYR A 1 98 ? 21.090 2.464 -21.901 1.00 98.38 98 TYR A C 1
ATOM 835 O O . TYR A 1 98 ? 21.694 2.340 -22.964 1.00 98.38 98 TYR A O 1
ATOM 843 N N . SER A 1 99 ? 21.232 3.533 -21.107 1.00 97.19 99 SER A N 1
ATOM 844 C CA . SER A 1 99 ? 22.134 4.659 -21.395 1.00 97.19 99 SER A CA 1
ATOM 845 C C . SER A 1 99 ? 23.574 4.186 -21.590 1.00 97.19 99 SER A C 1
ATOM 847 O O . SER A 1 99 ? 24.204 4.508 -22.595 1.00 97.19 99 SER A O 1
ATOM 849 N N . GLU A 1 100 ? 24.100 3.391 -20.655 1.00 96.94 100 GLU A N 1
ATOM 850 C CA . GLU A 1 100 ? 25.463 2.857 -20.748 1.00 96.94 100 GLU A CA 1
ATOM 851 C C . GLU A 1 100 ? 25.644 1.998 -22.001 1.00 96.94 100 GLU A C 1
ATOM 853 O O . GLU A 1 100 ? 26.639 2.114 -22.720 1.00 96.94 100 GLU A O 1
ATOM 858 N N . LYS A 1 101 ? 24.654 1.153 -22.309 1.00 96.19 101 LYS A N 1
ATOM 859 C CA . LYS A 1 101 ? 24.704 0.295 -23.490 1.00 96.19 101 LYS A CA 1
ATOM 860 C C . LYS A 1 101 ? 24.666 1.103 -24.788 1.00 96.19 101 LYS A C 1
ATOM 862 O O . LYS A 1 101 ? 25.409 0.785 -25.715 1.00 96.19 101 LYS A O 1
ATOM 867 N N . LEU A 1 102 ? 23.867 2.169 -24.845 1.00 95.56 102 LEU A N 1
ATOM 868 C CA . LEU A 1 102 ? 23.815 3.077 -25.991 1.00 95.56 102 LEU A CA 1
ATOM 869 C C . LEU A 1 102 ? 25.151 3.800 -26.201 1.00 95.56 102 LEU A C 1
ATOM 871 O O . LEU A 1 102 ? 25.612 3.909 -27.335 1.00 95.56 102 LEU A O 1
ATOM 875 N N . GLN A 1 103 ? 25.807 4.244 -25.126 1.00 94.06 103 GLN A N 1
ATOM 876 C CA . GLN A 1 103 ? 27.142 4.846 -25.205 1.00 94.06 103 GLN A CA 1
ATOM 877 C C . GLN A 1 103 ? 28.183 3.854 -25.744 1.00 94.06 103 GLN A C 1
ATOM 879 O O . GLN A 1 103 ? 28.978 4.210 -26.612 1.00 94.06 103 GLN A O 1
ATOM 884 N N . GLN A 1 104 ? 28.138 2.592 -25.304 1.00 93.56 104 GLN A N 1
ATOM 885 C CA . GLN A 1 104 ? 29.021 1.537 -25.819 1.00 93.56 104 GLN A CA 1
ATOM 886 C C . GLN A 1 104 ? 28.804 1.260 -27.315 1.00 93.56 104 GLN A C 1
ATOM 888 O O . GLN A 1 104 ? 29.771 0.989 -28.024 1.00 93.56 104 GLN A O 1
ATOM 893 N N . ILE A 1 105 ? 27.557 1.325 -27.797 1.00 92.75 105 ILE A N 1
ATOM 894 C CA . ILE A 1 105 ? 27.229 1.181 -29.224 1.00 92.75 105 ILE A CA 1
ATOM 895 C C . ILE A 1 105 ? 27.783 2.367 -30.018 1.00 92.75 105 ILE A C 1
ATOM 897 O O . ILE A 1 105 ? 28.485 2.153 -31.004 1.00 92.75 105 ILE A O 1
ATOM 901 N N . LYS A 1 106 ? 27.535 3.601 -29.555 1.00 91.44 106 LYS A N 1
ATOM 902 C CA . LYS A 1 106 ? 28.040 4.833 -30.186 1.00 91.44 106 LYS A CA 1
ATOM 903 C C . LYS A 1 106 ? 29.568 4.837 -30.300 1.00 91.44 106 LYS A C 1
ATOM 905 O O . LYS A 1 106 ? 30.091 5.196 -31.340 1.00 91.44 106 LYS A O 1
ATOM 910 N N . ALA A 1 107 ? 30.281 4.360 -29.278 1.00 91.12 107 ALA A N 1
ATOM 911 C CA . ALA A 1 107 ? 31.745 4.278 -29.289 1.00 91.12 107 ALA A CA 1
ATOM 912 C C . ALA A 1 107 ? 32.322 3.235 -30.270 1.00 91.12 107 ALA A C 1
ATOM 914 O O . ALA A 1 107 ? 33.530 3.212 -30.496 1.00 91.12 107 ALA A O 1
ATOM 915 N N . LYS A 1 108 ? 31.493 2.327 -30.800 1.00 89.69 108 LYS A N 1
ATOM 916 C CA . LYS A 1 108 ? 31.913 1.251 -31.713 1.00 89.69 108 LYS A CA 1
ATOM 917 C C . LYS A 1 108 ? 31.501 1.482 -33.163 1.00 89.69 108 LYS A C 1
ATOM 919 O O . LYS A 1 108 ? 31.977 0.747 -34.026 1.00 89.69 108 LYS A O 1
ATOM 924 N N . LEU A 1 109 ? 30.611 2.435 -33.416 1.00 86.75 109 LEU A N 1
ATOM 925 C CA . LEU A 1 109 ? 30.148 2.770 -34.755 1.00 86.75 109 LEU A CA 1
ATOM 926 C C . LEU A 1 109 ? 30.921 3.963 -35.321 1.00 86.75 109 LEU A C 1
ATOM 928 O O . LEU A 1 109 ? 31.423 4.784 -34.552 1.00 86.75 109 LEU A O 1
ATOM 932 N N . PRO A 1 110 ? 31.018 4.063 -36.655 1.00 83.06 110 PRO A N 1
ATOM 933 C CA . PRO A 1 110 ? 31.451 5.283 -37.323 1.00 83.06 110 PRO A CA 1
ATOM 934 C C . PRO A 1 110 ? 30.636 6.505 -36.861 1.00 83.06 110 PRO A C 1
ATOM 936 O O . PRO A 1 110 ? 29.440 6.403 -36.587 1.00 83.06 110 PRO A O 1
ATOM 939 N N . ASN A 1 111 ? 31.290 7.665 -36.750 1.00 75.88 111 ASN A N 1
ATOM 940 C CA . ASN A 1 111 ? 30.692 8.889 -36.194 1.00 75.88 111 ASN A CA 1
ATOM 941 C C . ASN A 1 111 ? 29.585 9.510 -37.075 1.00 75.88 111 ASN A C 1
ATOM 943 O O . ASN A 1 111 ? 28.927 10.453 -36.641 1.00 75.88 111 ASN A O 1
ATOM 947 N N . ASP A 1 112 ? 29.411 9.028 -38.303 1.00 77.69 112 ASP A N 1
ATOM 948 C CA . ASP A 1 112 ? 28.405 9.450 -39.281 1.00 77.69 112 ASP A CA 1
ATOM 949 C C . ASP A 1 112 ? 27.069 8.695 -39.161 1.00 77.69 112 ASP A C 1
ATOM 951 O O . ASP A 1 112 ? 26.086 9.094 -39.784 1.00 77.69 112 ASP A O 1
ATOM 955 N N . GLU A 1 113 ? 26.994 7.657 -38.323 1.00 83.12 113 GLU A N 1
ATOM 956 C CA . GLU A 1 113 ? 25.754 6.920 -38.063 1.00 83.12 113 GLU A CA 1
ATOM 957 C C . GLU A 1 113 ? 24.813 7.692 -37.121 1.00 83.12 113 GLU A C 1
ATOM 959 O O . GLU A 1 113 ? 25.132 7.969 -35.957 1.00 83.12 113 GLU A O 1
ATOM 964 N N . ASP A 1 114 ? 23.600 7.995 -37.591 1.00 85.75 114 ASP A N 1
ATOM 965 C CA . ASP A 1 114 ? 22.583 8.657 -36.772 1.00 85.75 114 ASP A CA 1
ATOM 966 C C . ASP A 1 114 ? 21.864 7.667 -35.839 1.00 85.75 114 ASP A C 1
ATOM 968 O O . ASP A 1 114 ? 20.963 6.918 -36.221 1.00 85.75 114 ASP A O 1
ATOM 972 N N . LEU A 1 115 ? 22.236 7.712 -34.558 1.00 86.88 115 LEU A N 1
ATOM 973 C CA . LEU A 1 115 ? 21.602 6.955 -33.473 1.00 86.88 115 LEU A CA 1
ATOM 974 C C . LEU A 1 115 ? 20.732 7.820 -32.550 1.00 86.88 115 LEU A C 1
ATOM 976 O O . LEU A 1 115 ? 20.399 7.405 -31.432 1.00 86.88 115 LEU A O 1
ATOM 980 N N . SER A 1 116 ? 20.370 9.032 -32.974 1.00 87.94 116 SER A N 1
ATOM 981 C CA . SER A 1 116 ? 19.594 9.982 -32.166 1.00 87.94 116 SER A CA 1
ATOM 982 C C . SER A 1 116 ? 18.236 9.418 -31.729 1.00 87.94 116 SER A C 1
ATOM 984 O O . SER A 1 116 ? 17.782 9.676 -30.609 1.00 87.94 116 SER A O 1
ATOM 986 N N . PHE A 1 117 ? 17.618 8.562 -32.547 1.00 91.88 117 PHE A N 1
ATOM 987 C CA . PHE A 1 117 ? 16.331 7.941 -32.231 1.00 91.88 117 PHE A CA 1
ATOM 988 C C . PHE A 1 117 ? 16.385 7.044 -30.982 1.00 91.88 117 PHE A C 1
ATOM 990 O O . PHE A 1 117 ? 15.415 6.988 -30.221 1.00 91.88 117 PHE A O 1
ATOM 997 N N . PHE A 1 118 ? 17.519 6.389 -30.702 1.00 94.38 118 PHE A N 1
ATOM 998 C CA . PHE A 1 118 ? 17.690 5.601 -29.477 1.00 94.38 118 PHE A CA 1
ATOM 999 C C . PHE A 1 118 ? 17.756 6.486 -28.229 1.00 94.38 118 PHE A C 1
ATOM 1001 O O . PHE A 1 118 ? 17.278 6.085 -27.163 1.00 94.38 118 PHE A O 1
ATOM 1008 N N . SER A 1 119 ? 18.286 7.703 -28.353 1.00 93.56 119 SER A N 1
ATOM 1009 C CA . SER A 1 119 ? 18.373 8.665 -27.250 1.00 93.56 119 SER A CA 1
ATOM 1010 C C . SER A 1 119 ? 17.002 9.215 -26.829 1.00 93.56 119 SER A C 1
ATOM 1012 O O . SER A 1 119 ? 16.840 9.630 -25.682 1.00 93.56 119 SER A O 1
ATOM 1014 N N . VAL A 1 120 ? 15.969 9.134 -27.682 1.00 96.62 120 VAL A N 1
ATOM 1015 C CA . VAL A 1 120 ? 14.583 9.490 -27.302 1.00 96.62 120 VAL A CA 1
ATOM 1016 C C . VAL A 1 120 ? 14.103 8.652 -26.118 1.00 96.62 120 VAL A C 1
ATOM 1018 O O . VAL A 1 120 ? 13.440 9.159 -25.209 1.00 96.62 120 VAL A O 1
ATOM 1021 N N . PHE A 1 121 ? 14.437 7.362 -26.098 1.00 96.44 121 PHE A N 1
ATOM 1022 C CA . PHE A 1 121 ? 14.026 6.493 -25.003 1.00 96.44 121 PHE A CA 1
ATOM 1023 C C . PHE A 1 121 ? 14.696 6.882 -23.679 1.00 96.44 121 PHE A C 1
ATOM 1025 O O . PHE A 1 121 ? 14.019 6.990 -22.655 1.00 96.44 121 PHE A O 1
ATOM 1032 N N . GLU A 1 122 ? 16.003 7.135 -23.725 1.00 94.31 122 GLU A N 1
ATOM 1033 C CA . GLU A 1 122 ? 16.826 7.508 -22.575 1.00 94.31 122 GLU A CA 1
ATOM 1034 C C . GLU A 1 122 ? 16.420 8.861 -21.981 1.00 94.31 122 GLU A C 1
ATOM 1036 O O . GLU A 1 122 ? 16.205 8.965 -20.776 1.00 94.31 122 GLU A O 1
ATOM 1041 N N . HIS A 1 123 ? 16.290 9.894 -22.815 1.00 95.50 123 HIS A N 1
ATOM 1042 C CA . HIS A 1 123 ? 16.116 11.268 -22.340 1.00 95.50 123 HIS A CA 1
ATOM 1043 C C . HIS A 1 123 ? 14.656 11.677 -22.155 1.00 95.50 123 HIS A C 1
ATOM 1045 O O . HIS A 1 123 ? 14.375 12.631 -21.432 1.00 95.50 123 HIS A O 1
ATOM 1051 N N . LYS A 1 124 ? 13.712 10.975 -22.795 1.00 96.38 124 LYS A N 1
ATOM 1052 C CA . LYS A 1 124 ? 12.291 11.340 -22.758 1.00 96.38 124 LYS A CA 1
ATOM 1053 C C . LYS A 1 124 ? 11.431 10.245 -22.144 1.00 96.38 124 LYS A C 1
ATOM 1055 O O . LYS A 1 124 ? 10.797 10.475 -21.119 1.00 96.38 124 LYS A O 1
ATOM 1060 N N . ILE A 1 125 ? 11.406 9.055 -22.739 1.00 97.25 125 ILE A N 1
ATOM 1061 C CA . ILE A 1 125 ? 10.417 8.025 -22.374 1.00 97.25 125 ILE A CA 1
ATOM 1062 C C . ILE A 1 125 ? 10.667 7.471 -20.964 1.00 97.25 125 ILE A C 1
ATOM 1064 O O . ILE A 1 125 ? 9.765 7.498 -20.128 1.00 97.25 125 ILE A O 1
ATOM 1068 N N . SER A 1 126 ? 11.886 7.005 -20.680 1.00 97.81 126 SER A N 1
ATOM 1069 C CA . SER A 1 126 ? 12.235 6.429 -19.375 1.00 97.81 126 SER A CA 1
ATOM 1070 C C . SER A 1 126 ? 12.049 7.434 -18.215 1.00 97.81 126 SER A C 1
ATOM 1072 O O . SER A 1 126 ? 11.376 7.090 -17.234 1.00 97.81 126 SER A O 1
ATOM 1074 N N . PRO A 1 127 ? 12.505 8.703 -18.328 1.00 97.69 127 PRO A N 1
ATOM 1075 C CA . PRO A 1 127 ? 12.231 9.732 -17.326 1.00 97.69 127 PRO A CA 1
ATOM 1076 C C . PRO A 1 127 ? 10.742 10.020 -17.123 1.00 97.69 127 PRO A C 1
ATOM 1078 O O . PRO A 1 127 ? 10.311 10.158 -15.980 1.00 97.69 127 PRO A O 1
ATOM 1081 N N . ILE A 1 128 ? 9.937 10.077 -18.193 1.00 98.44 128 ILE A N 1
ATOM 1082 C CA . ILE A 1 128 ? 8.483 10.291 -18.083 1.00 98.44 128 ILE A CA 1
ATOM 1083 C C . ILE A 1 128 ? 7.836 9.181 -17.253 1.00 98.44 128 ILE A C 1
ATOM 1085 O O . ILE A 1 128 ? 7.094 9.484 -16.316 1.00 98.44 128 ILE A O 1
ATOM 1089 N N . TYR A 1 129 ? 8.144 7.916 -17.552 1.00 98.38 129 TYR A N 1
ATOM 1090 C CA . TYR A 1 129 ? 7.588 6.775 -16.823 1.00 98.38 129 TYR A CA 1
ATOM 1091 C C . TYR A 1 129 ? 7.963 6.811 -15.344 1.00 98.38 129 TYR A C 1
ATOM 1093 O O . TYR A 1 129 ? 7.090 6.710 -14.482 1.00 98.38 129 TYR A O 1
ATOM 1101 N N . LYS A 1 130 ? 9.246 7.028 -15.039 1.00 97.69 130 LYS A N 1
ATOM 1102 C CA . LYS A 1 130 ? 9.722 7.149 -13.658 1.00 97.69 130 LYS A CA 1
ATOM 1103 C C . LYS A 1 130 ? 9.017 8.288 -12.918 1.00 97.69 130 LYS A C 1
ATOM 1105 O O . LYS A 1 130 ? 8.497 8.078 -11.824 1.00 97.69 130 LYS A O 1
ATOM 1110 N N . ASN A 1 131 ? 8.964 9.475 -13.521 1.00 97.56 131 ASN A N 1
ATOM 1111 C CA . ASN A 1 131 ? 8.358 10.654 -12.905 1.00 97.56 131 ASN A CA 1
ATOM 1112 C C . ASN A 1 131 ? 6.864 10.449 -12.638 1.00 97.56 131 ASN A C 1
ATOM 1114 O O . ASN A 1 131 ? 6.352 10.919 -11.626 1.00 97.56 131 ASN A O 1
ATOM 1118 N N . GLN A 1 132 ? 6.158 9.746 -13.524 1.00 98.00 132 GLN A N 1
ATOM 1119 C CA . GLN A 1 132 ? 4.752 9.424 -13.315 1.00 98.00 132 GLN A CA 1
ATOM 1120 C C . GLN A 1 132 ? 4.553 8.503 -12.109 1.00 98.00 132 GLN A C 1
ATOM 1122 O O . GLN A 1 132 ? 3.759 8.838 -11.235 1.00 98.00 132 GLN A O 1
ATOM 1127 N N . ILE A 1 133 ? 5.325 7.417 -12.003 1.00 97.69 133 ILE A N 1
ATOM 1128 C CA . ILE A 1 133 ? 5.252 6.512 -10.845 1.00 97.69 133 ILE A CA 1
ATOM 1129 C C . ILE A 1 133 ? 5.602 7.252 -9.549 1.00 97.69 133 ILE A C 1
ATOM 1131 O O . ILE A 1 133 ? 4.935 7.067 -8.537 1.00 97.69 133 ILE A O 1
ATOM 1135 N N . GLN A 1 134 ? 6.617 8.122 -9.567 1.00 96.50 134 GLN A N 1
ATOM 1136 C CA . GLN A 1 134 ? 7.007 8.901 -8.388 1.00 96.50 134 GLN A CA 1
ATOM 1137 C C . GLN A 1 134 ? 5.927 9.895 -7.949 1.00 96.50 134 GLN A C 1
ATOM 1139 O O . GLN A 1 134 ? 5.719 10.065 -6.749 1.00 96.50 134 GLN A O 1
ATOM 1144 N N . ARG A 1 135 ? 5.225 10.540 -8.889 1.00 96.25 135 ARG A N 1
ATOM 1145 C CA . ARG A 1 135 ? 4.081 11.403 -8.555 1.00 96.25 135 ARG A CA 1
ATOM 1146 C C . ARG A 1 135 ? 2.943 10.601 -7.935 1.00 96.25 135 ARG A C 1
ATOM 1148 O O . ARG A 1 135 ? 2.433 11.006 -6.894 1.00 96.25 135 ARG A O 1
ATOM 1155 N N . ASP A 1 136 ? 2.595 9.469 -8.542 1.00 95.12 136 ASP A N 1
ATOM 1156 C CA . ASP A 1 136 ? 1.542 8.584 -8.042 1.00 95.12 136 ASP A CA 1
ATOM 1157 C C . ASP A 1 136 ? 1.878 8.090 -6.624 1.00 95.12 136 ASP A C 1
ATOM 1159 O O . ASP A 1 136 ? 1.070 8.225 -5.707 1.00 95.12 136 ASP A O 1
ATOM 1163 N N . PHE A 1 137 ? 3.107 7.610 -6.411 1.00 95.25 137 PHE A N 1
ATOM 1164 C CA . PHE A 1 137 ? 3.603 7.188 -5.100 1.00 95.25 137 PHE A CA 1
ATOM 1165 C C . PHE A 1 137 ? 3.516 8.307 -4.057 1.00 95.25 137 PHE A C 1
ATOM 1167 O O . PHE A 1 137 ? 2.961 8.099 -2.981 1.00 95.25 137 PHE A O 1
ATOM 1174 N N . SER A 1 138 ? 4.021 9.505 -4.368 1.00 93.44 138 SER A N 1
ATOM 1175 C CA . SER A 1 138 ? 4.001 10.639 -3.435 1.00 93.44 138 SER A CA 1
ATOM 1176 C C . SER A 1 138 ? 2.579 11.060 -3.057 1.00 93.44 138 SER A C 1
ATOM 1178 O O . SER A 1 138 ? 2.314 11.328 -1.885 1.00 93.44 138 SER A O 1
ATOM 1180 N N . TYR A 1 139 ? 1.653 11.073 -4.021 1.00 93.25 139 TYR A N 1
ATOM 1181 C CA . TYR A 1 139 ? 0.240 11.371 -3.777 1.00 93.25 139 TYR A CA 1
ATOM 1182 C C . TYR A 1 139 ? -0.389 10.385 -2.782 1.00 93.25 139 TYR A C 1
ATOM 1184 O O . TYR A 1 139 ? -1.005 10.785 -1.787 1.00 93.25 139 TYR A O 1
ATOM 1192 N N . PHE A 1 140 ? -0.203 9.087 -3.016 1.00 93.94 140 PHE A N 1
ATOM 1193 C CA . PHE A 1 140 ? -0.788 8.054 -2.168 1.00 93.94 140 PHE A CA 1
ATOM 1194 C C . PHE A 1 140 ? -0.097 7.939 -0.806 1.00 93.94 140 PHE A C 1
ATOM 1196 O O . PHE A 1 140 ? -0.763 7.718 0.207 1.00 93.94 140 PHE A O 1
ATOM 1203 N N . ARG A 1 141 ? 1.214 8.179 -0.740 1.00 92.25 141 ARG A N 1
ATOM 1204 C CA . ARG A 1 141 ? 1.950 8.246 0.527 1.00 92.25 141 ARG A CA 1
ATOM 1205 C C . ARG A 1 141 ? 1.451 9.384 1.412 1.00 92.25 141 ARG A C 1
ATOM 1207 O O . ARG A 1 141 ? 1.235 9.173 2.601 1.00 92.25 141 ARG A O 1
ATOM 1214 N N . HIS A 1 142 ? 1.225 10.570 0.843 1.00 88.62 142 HIS A N 1
ATOM 1215 C CA . HIS A 1 142 ? 0.633 11.683 1.589 1.00 88.62 142 HIS A CA 1
ATOM 1216 C C . HIS A 1 142 ? -0.777 11.337 2.086 1.00 88.62 142 HIS A C 1
ATOM 1218 O O . HIS A 1 142 ? -1.123 11.608 3.234 1.00 88.62 142 HIS A O 1
ATOM 1224 N N . SER A 1 143 ? -1.563 10.672 1.239 1.00 85.69 143 SER A N 1
ATOM 1225 C CA . SER A 1 143 ? -2.907 10.222 1.593 1.00 85.69 143 SER A CA 1
ATOM 1226 C C . SER A 1 143 ? -2.907 9.202 2.742 1.00 85.69 143 SER A C 1
ATOM 1228 O O . SER A 1 143 ? -3.797 9.265 3.582 1.00 85.69 143 SER A O 1
ATOM 1230 N N . SER A 1 144 ? -1.893 8.330 2.834 1.00 85.75 144 SER A N 1
ATOM 1231 C CA . SER A 1 144 ? -1.732 7.355 3.929 1.00 85.75 144 SER A CA 1
ATOM 1232 C C . SER A 1 144 ? -1.725 8.023 5.302 1.00 85.75 144 SER A C 1
ATOM 1234 O O . SER A 1 144 ? -2.490 7.640 6.178 1.00 85.75 144 SER A O 1
ATOM 1236 N N . ALA A 1 145 ? -0.944 9.096 5.460 1.00 82.12 145 ALA A N 1
ATOM 1237 C CA . ALA A 1 145 ? -0.833 9.804 6.735 1.00 82.12 145 ALA A CA 1
ATOM 1238 C C . ALA A 1 145 ? -2.177 10.399 7.200 1.00 82.12 145 ALA A C 1
ATOM 1240 O O . ALA A 1 145 ? -2.451 10.488 8.398 1.00 82.12 145 ALA A O 1
ATOM 1241 N N . LEU A 1 146 ? -3.032 10.805 6.255 1.00 81.50 146 LEU A N 1
ATOM 1242 C CA . LEU A 1 146 ? -4.383 11.278 6.562 1.00 81.50 146 LEU A CA 1
ATOM 1243 C C . LEU A 1 146 ? -5.298 10.127 6.998 1.00 81.50 146 LEU A C 1
ATOM 1245 O O . LEU A 1 146 ? -6.080 10.307 7.932 1.00 81.50 146 LEU A O 1
ATOM 1249 N N . LEU A 1 147 ? -5.183 8.956 6.358 1.00 86.38 147 LEU A N 1
ATOM 1250 C CA . LEU A 1 147 ? -5.923 7.756 6.755 1.00 86.38 147 LEU A CA 1
ATOM 1251 C C . LEU A 1 147 ? -5.520 7.312 8.167 1.00 86.38 147 LEU A C 1
ATOM 1253 O O . LEU A 1 147 ? -6.401 7.121 8.999 1.00 86.38 147 LEU A O 1
ATOM 1257 N N . ASP A 1 148 ? -4.225 7.264 8.484 1.00 85.94 148 ASP A N 1
ATOM 1258 C CA . ASP A 1 148 ? -3.718 6.891 9.815 1.00 85.94 148 ASP A CA 1
ATOM 1259 C C . ASP A 1 148 ? -4.259 7.798 10.921 1.00 85.94 148 ASP A C 1
ATOM 1261 O O . ASP A 1 148 ? -4.685 7.339 11.989 1.00 85.94 148 ASP A O 1
ATOM 1265 N N . LYS A 1 149 ? -4.286 9.109 10.656 1.00 84.94 149 LYS A N 1
ATOM 1266 C CA . LYS A 1 149 ? -4.838 10.095 11.586 1.00 84.94 149 LYS A CA 1
ATOM 1267 C C . LYS A 1 149 ? -6.333 9.873 11.809 1.00 84.94 149 LYS A C 1
ATOM 1269 O O . LYS A 1 149 ? -6.798 9.930 12.947 1.00 84.94 149 LYS A O 1
ATOM 1274 N N . ALA A 1 150 ? -7.082 9.604 10.746 1.00 84.75 150 ALA A N 1
ATOM 1275 C CA . ALA A 1 150 ? -8.509 9.335 10.840 1.00 84.75 150 ALA A CA 1
ATOM 1276 C C . ALA A 1 150 ? -8.805 8.005 11.558 1.00 84.75 150 ALA A C 1
ATOM 1278 O O . ALA A 1 150 ? -9.654 7.982 12.444 1.00 84.75 150 ALA A O 1
ATOM 1279 N N . ILE A 1 151 ? -8.057 6.932 11.281 1.00 86.75 151 ILE A N 1
ATOM 1280 C CA . ILE A 1 151 ? -8.163 5.650 12.001 1.00 86.75 151 ILE A CA 1
ATOM 1281 C C . ILE A 1 151 ? -7.872 5.845 13.494 1.00 86.75 151 ILE A C 1
ATOM 1283 O O . ILE A 1 151 ? -8.606 5.338 14.343 1.00 86.75 151 ILE A O 1
ATOM 1287 N N . SER A 1 152 ? -6.836 6.620 13.826 1.00 87.69 152 SER A N 1
ATOM 1288 C CA . SER A 1 152 ? -6.493 6.949 15.215 1.00 87.69 152 SER A CA 1
ATOM 1289 C C . SER A 1 152 ? -7.603 7.748 15.900 1.00 87.69 152 SER A C 1
ATOM 1291 O O . SER A 1 152 ? -7.938 7.478 17.049 1.00 87.69 152 SER A O 1
ATOM 1293 N N . SER A 1 153 ? -8.227 8.688 15.184 1.00 85.31 153 SER A N 1
ATOM 1294 C CA . SER A 1 153 ? -9.382 9.433 15.689 1.00 85.31 153 SER A CA 1
ATOM 1295 C C . SER A 1 153 ? -10.585 8.523 15.954 1.00 85.31 153 SER A C 1
ATOM 1297 O O . SER A 1 153 ? -11.245 8.688 16.976 1.00 85.31 153 SER A O 1
ATOM 1299 N N . ILE A 1 154 ? -10.872 7.565 15.066 1.00 85.25 154 ILE A N 1
ATOM 1300 C CA . ILE A 1 154 ? -11.953 6.583 15.251 1.00 85.25 154 ILE A CA 1
ATOM 1301 C C . ILE A 1 154 ? -11.674 5.717 16.482 1.00 85.25 154 ILE A C 1
ATOM 1303 O O . ILE A 1 154 ? -12.569 5.509 17.298 1.00 85.25 154 ILE A O 1
ATOM 1307 N N . ARG A 1 155 ? -10.427 5.261 16.659 1.00 89.00 155 ARG A N 1
ATOM 1308 C CA . ARG A 1 155 ? -10.017 4.517 17.857 1.00 89.00 155 ARG A CA 1
ATOM 1309 C C . ARG A 1 155 ? -10.246 5.334 19.130 1.00 89.00 155 ARG A C 1
ATOM 1311 O O . ARG A 1 155 ? -10.858 4.818 20.056 1.00 89.00 155 ARG A O 1
ATOM 1318 N N . GLY A 1 156 ? -9.837 6.603 19.140 1.00 88.44 156 GLY A N 1
ATOM 1319 C CA . GLY A 1 156 ? -10.056 7.493 20.281 1.00 88.44 156 GLY A CA 1
ATOM 1320 C C . GLY A 1 156 ? -11.538 7.685 20.618 1.00 88.44 156 GLY A C 1
ATOM 1321 O O . GLY A 1 156 ? -11.902 7.679 21.788 1.00 88.44 156 GLY A O 1
ATOM 1322 N N . ILE A 1 157 ? -12.411 7.790 19.610 1.00 85.06 157 ILE A N 1
ATOM 1323 C CA . ILE A 1 157 ? -13.868 7.860 19.825 1.00 85.06 157 ILE A CA 1
ATOM 1324 C C . ILE A 1 157 ? -14.381 6.578 20.491 1.00 85.06 157 ILE A C 1
ATOM 1326 O O . ILE A 1 157 ? -15.092 6.654 21.488 1.00 85.06 157 ILE A O 1
ATOM 1330 N N . VAL A 1 158 ? -13.993 5.408 19.975 1.00 87.88 158 VAL A N 1
ATOM 1331 C CA . VAL A 1 158 ? -14.402 4.112 20.542 1.00 87.88 158 VAL A CA 1
ATOM 1332 C C . VAL A 1 158 ? -13.924 3.962 21.988 1.00 87.88 158 VAL A C 1
ATOM 1334 O O . VAL A 1 158 ? -14.690 3.510 22.833 1.00 87.88 158 VAL A O 1
ATOM 1337 N N . GLU A 1 159 ? -12.692 4.369 22.293 1.00 91.25 159 GLU A N 1
ATOM 1338 C CA . GLU A 1 159 ? -12.138 4.321 23.651 1.00 91.25 159 GLU A CA 1
ATOM 1339 C C . GLU A 1 159 ? -12.901 5.234 24.625 1.00 91.25 159 GLU A C 1
ATOM 1341 O O . GLU A 1 159 ? -13.215 4.803 25.736 1.00 91.25 159 GLU A O 1
ATOM 1346 N N . ILE A 1 160 ? -13.249 6.459 24.210 1.00 87.81 160 ILE A N 1
ATOM 1347 C CA . ILE A 1 160 ? -14.046 7.399 25.019 1.00 87.81 160 ILE A CA 1
ATOM 1348 C C . ILE A 1 160 ? -15.432 6.815 25.316 1.00 87.81 160 ILE A C 1
ATOM 1350 O O . ILE A 1 160 ? -15.829 6.745 26.478 1.00 87.81 160 ILE A O 1
ATOM 1354 N N . GLU A 1 161 ? -16.132 6.342 24.286 1.00 87.94 161 GLU A N 1
ATOM 1355 C CA . GLU A 1 161 ? -17.479 5.767 24.398 1.00 87.94 161 GLU A CA 1
ATOM 1356 C C . GLU A 1 161 ? -17.502 4.533 25.307 1.00 87.94 161 GLU A C 1
ATOM 1358 O O . GLU A 1 161 ? -18.378 4.375 26.159 1.00 87.94 161 GLU A O 1
ATOM 1363 N N . GLN A 1 162 ? -16.495 3.664 25.192 1.00 90.50 162 GLN A N 1
ATOM 1364 C CA . GLN A 1 162 ? -16.350 2.531 26.103 1.00 90.50 162 GLN A CA 1
ATOM 1365 C C . GLN A 1 162 ? -16.106 2.982 27.546 1.00 90.50 162 GLN A C 1
ATOM 1367 O O . GLN A 1 162 ? -16.766 2.480 28.451 1.00 90.50 162 GLN A O 1
ATOM 1372 N N . ALA A 1 163 ? -15.217 3.954 27.765 1.00 91.25 163 ALA A N 1
ATOM 1373 C CA . ALA A 1 163 ? -14.919 4.461 29.101 1.00 91.25 163 ALA A CA 1
ATOM 1374 C C . ALA A 1 163 ? -16.121 5.167 29.757 1.00 91.25 163 ALA A C 1
ATOM 1376 O O . ALA A 1 163 ? -16.262 5.143 30.980 1.00 91.25 163 ALA A O 1
ATOM 1377 N N . GLU A 1 164 ? -16.984 5.826 28.984 1.00 89.94 164 GLU A N 1
ATOM 1378 C CA . GLU A 1 164 ? -18.235 6.412 29.484 1.00 89.94 164 GLU A CA 1
ATOM 1379 C C . GLU A 1 164 ? -19.251 5.339 29.880 1.00 89.94 164 GLU A C 1
ATOM 1381 O O . GLU A 1 164 ? -19.815 5.397 30.975 1.00 89.94 164 GLU A O 1
ATOM 1386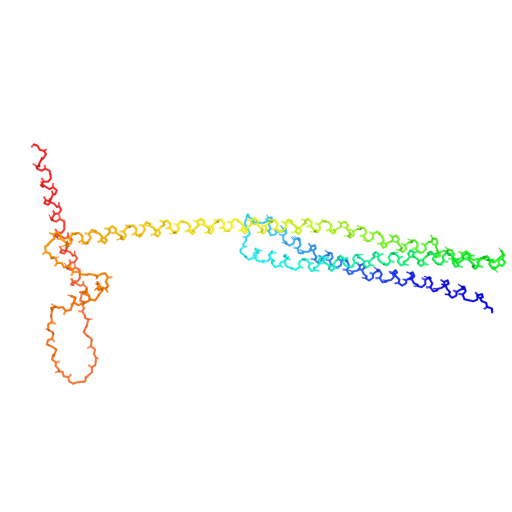 N N . ARG A 1 165 ? -19.422 4.309 29.049 1.00 89.62 165 ARG A N 1
ATOM 1387 C CA . ARG A 1 165 ? -20.323 3.182 29.333 1.00 89.62 165 ARG A CA 1
ATOM 1388 C C . ARG A 1 165 ? -19.866 2.359 30.533 1.00 89.62 165 ARG A C 1
ATOM 1390 O O . ARG A 1 165 ? -20.694 1.985 31.364 1.00 89.62 165 ARG A O 1
ATOM 1397 N N . ASP A 1 166 ? -18.564 2.116 30.659 1.00 93.25 166 ASP A N 1
ATOM 1398 C CA . ASP A 1 166 ? -17.993 1.404 31.803 1.00 93.25 166 ASP A CA 1
ATOM 1399 C C . ASP A 1 166 ? -18.199 2.194 33.105 1.00 93.25 166 ASP A C 1
ATOM 1401 O O . ASP A 1 166 ? -18.623 1.612 34.107 1.00 93.25 166 ASP A O 1
ATOM 1405 N N . ARG A 1 167 ? -18.016 3.525 33.077 1.00 93.06 167 ARG A N 1
ATOM 1406 C CA . ARG A 1 167 ? -18.331 4.412 34.212 1.00 93.06 167 ARG A CA 1
ATOM 1407 C C . ARG A 1 167 ? -19.813 4.367 34.583 1.00 93.06 167 ARG A C 1
ATOM 1409 O O . ARG A 1 167 ? -20.133 4.143 35.748 1.00 93.06 167 ARG A O 1
ATOM 1416 N N . ALA A 1 168 ? -20.713 4.499 33.608 1.00 91.69 168 ALA A N 1
ATOM 1417 C CA . ALA A 1 168 ? -22.155 4.443 33.848 1.00 91.69 168 ALA A CA 1
ATOM 1418 C C . ALA A 1 168 ? -22.589 3.090 34.444 1.00 91.69 168 ALA A C 1
ATOM 1420 O O . ALA A 1 168 ? -23.398 3.034 35.374 1.00 91.69 168 ALA A O 1
ATOM 1421 N N . LYS A 1 169 ? -22.015 1.984 33.954 1.00 94.38 169 LYS A N 1
ATOM 1422 C CA . LYS A 1 169 ? -22.272 0.639 34.482 1.00 94.38 169 LYS A CA 1
ATOM 1423 C C . LYS A 1 169 ? -21.751 0.475 35.909 1.00 94.38 169 LYS A C 1
ATOM 1425 O O . LYS A 1 169 ? -22.426 -0.133 36.739 1.00 94.38 169 LYS A O 1
ATOM 1430 N N . GLU A 1 170 ? -20.567 1.002 36.206 1.00 95.00 170 GLU A N 1
ATOM 1431 C CA . GLU A 1 170 ? -19.996 0.963 37.551 1.00 95.00 170 GLU A CA 1
ATOM 1432 C C . GLU A 1 170 ? -20.831 1.786 38.543 1.00 95.00 170 GLU A C 1
ATOM 1434 O O . GLU A 1 170 ? -21.128 1.315 39.640 1.00 95.00 170 GLU A O 1
ATOM 1439 N N . GLU A 1 171 ? -21.279 2.978 38.149 1.00 95.31 171 GLU A N 1
ATOM 1440 C CA . GLU A 1 171 ? -22.181 3.811 38.950 1.00 95.31 171 GLU A CA 1
ATOM 1441 C C . GLU A 1 171 ? -23.523 3.117 39.215 1.00 95.31 171 GLU A C 1
ATOM 1443 O O . GLU A 1 171 ? -23.981 3.090 40.361 1.00 95.31 171 GLU A O 1
ATOM 1448 N N . ALA A 1 172 ? -24.114 2.483 38.197 1.00 94.12 172 ALA A N 1
ATOM 1449 C CA . ALA A 1 172 ? -25.349 1.715 38.338 1.00 94.12 172 ALA A CA 1
ATOM 1450 C C . ALA A 1 172 ? -25.185 0.509 39.282 1.00 94.12 172 ALA A C 1
ATOM 1452 O O . ALA A 1 172 ? -26.053 0.253 40.120 1.00 94.12 172 ALA A O 1
ATOM 1453 N N . ASN A 1 173 ? -24.064 -0.212 39.195 1.00 95.25 173 ASN A N 1
ATOM 1454 C CA . ASN A 1 173 ? -23.759 -1.314 40.109 1.00 95.25 173 ASN A CA 1
ATOM 1455 C C . ASN A 1 173 ? -23.572 -0.812 41.546 1.00 95.25 173 ASN A C 1
ATOM 1457 O O . ASN A 1 173 ? -24.211 -1.332 42.455 1.00 95.25 173 ASN A O 1
ATOM 1461 N N . ARG A 1 174 ? -22.802 0.265 41.753 1.00 94.88 174 ARG A N 1
ATOM 1462 C CA . ARG A 1 174 ? -22.629 0.877 43.081 1.00 94.88 174 ARG A CA 1
ATOM 1463 C C . ARG A 1 174 ? -23.954 1.358 43.676 1.00 94.88 174 ARG A C 1
ATOM 1465 O O . ARG A 1 174 ? -24.139 1.288 44.890 1.00 94.88 174 ARG A O 1
ATOM 1472 N N . ALA A 1 175 ? -24.870 1.877 42.857 1.00 94.56 175 ALA A N 1
ATOM 1473 C CA . ALA A 1 175 ? -26.199 2.276 43.312 1.00 94.56 175 ALA A CA 1
ATOM 1474 C C . ALA A 1 175 ? -27.024 1.064 43.775 1.00 94.56 175 ALA A C 1
ATOM 1476 O O . ALA A 1 175 ? -27.604 1.105 44.861 1.00 94.56 175 ALA A O 1
ATOM 1477 N N . ARG A 1 176 ? -27.004 -0.029 43.000 1.00 94.31 176 ARG A N 1
ATOM 1478 C CA . ARG A 1 176 ? -27.656 -1.297 43.358 1.00 94.31 176 ARG A CA 1
ATOM 1479 C C . ARG A 1 176 ? -27.080 -1.918 44.627 1.00 94.31 176 ARG A C 1
ATOM 1481 O O . ARG A 1 176 ? -27.850 -2.363 45.471 1.00 94.31 176 ARG A O 1
ATOM 1488 N N . ASP A 1 177 ? -25.761 -1.904 44.797 1.00 95.12 177 ASP A N 1
ATOM 1489 C CA . ASP A 1 177 ? -25.106 -2.448 45.992 1.00 95.12 177 ASP A CA 1
ATOM 1490 C C . ASP A 1 177 ? -25.513 -1.663 47.247 1.00 95.12 177 ASP A C 1
ATOM 1492 O O . ASP A 1 177 ? -25.863 -2.251 48.269 1.00 95.12 177 ASP A O 1
ATOM 1496 N N . LYS A 1 178 ? -25.578 -0.326 47.153 1.00 95.19 178 LYS A N 1
ATOM 1497 C CA . LYS A 1 178 ? -26.083 0.533 48.240 1.00 95.19 178 LYS A CA 1
ATOM 1498 C C . LYS A 1 178 ? -27.557 0.276 48.560 1.00 95.19 178 LYS A C 1
ATOM 1500 O O . LYS A 1 178 ? -27.971 0.438 49.709 1.00 95.19 178 LYS A O 1
ATOM 1505 N N . GLU A 1 179 ? -28.372 -0.055 47.564 1.00 93.88 179 GLU A N 1
ATOM 1506 C CA . GLU A 1 179 ? -29.783 -0.391 47.766 1.00 93.88 179 GLU A CA 1
ATOM 1507 C C . GLU A 1 179 ? -29.946 -1.763 48.429 1.00 93.88 179 GLU A C 1
ATOM 1509 O O . GLU A 1 179 ? -30.679 -1.873 49.414 1.00 93.88 179 GLU A O 1
ATOM 1514 N N . ALA A 1 180 ? -29.197 -2.767 47.970 1.00 93.12 180 ALA A N 1
ATOM 1515 C CA . ALA A 1 180 ? -29.149 -4.091 48.580 1.00 93.12 180 ALA A CA 1
ATOM 1516 C C . ALA A 1 180 ? -28.678 -4.020 50.042 1.00 93.12 180 ALA A C 1
ATOM 1518 O O . ALA A 1 180 ? -29.313 -4.605 50.916 1.00 93.12 180 ALA A O 1
ATOM 1519 N N . GLU A 1 181 ? -27.650 -3.217 50.340 1.00 94.44 181 GLU A N 1
ATOM 1520 C CA . GLU A 1 181 ? -27.168 -2.998 51.710 1.00 94.44 181 GLU A CA 1
ATOM 1521 C C . GLU A 1 181 ? -28.248 -2.354 52.601 1.00 94.44 181 GLU A C 1
ATOM 1523 O O . GLU A 1 181 ? -28.447 -2.743 53.755 1.00 94.44 181 GLU A O 1
ATOM 1528 N N . LYS A 1 182 ? -29.000 -1.374 52.076 1.00 93.25 182 LYS A N 1
ATOM 1529 C CA . LYS A 1 182 ? -30.135 -0.774 52.799 1.00 93.25 182 LYS A CA 1
ATOM 1530 C C . LYS A 1 182 ? -31.256 -1.784 53.035 1.00 93.25 182 LYS A C 1
ATOM 1532 O O . LYS A 1 182 ? -31.854 -1.778 54.113 1.00 93.25 182 LYS A O 1
ATOM 1537 N N . GLN A 1 183 ? -31.562 -2.618 52.044 1.00 92.06 183 GLN A N 1
ATOM 1538 C CA . GLN A 1 183 ? -32.577 -3.662 52.152 1.00 92.06 183 GLN A CA 1
ATOM 1539 C C . GLN A 1 183 ? -32.174 -4.718 53.189 1.00 92.06 183 GLN A C 1
ATOM 1541 O O . GLN A 1 183 ? -32.994 -5.088 54.028 1.00 92.06 183 GLN A O 1
ATOM 1546 N N . GLU A 1 184 ? -30.909 -5.136 53.193 1.00 92.81 184 GLU A N 1
ATOM 1547 C CA . GLU A 1 184 ? -30.360 -6.074 54.170 1.00 92.81 184 GLU A CA 1
ATOM 1548 C C . GLU A 1 184 ? -30.442 -5.507 55.593 1.00 92.81 184 GLU A C 1
ATOM 1550 O O . GLU A 1 184 ? -30.988 -6.158 56.484 1.00 92.81 184 GLU A O 1
ATOM 1555 N N . LYS A 1 185 ? -30.006 -4.257 55.804 1.00 93.38 185 LYS A N 1
ATOM 1556 C CA . LYS A 1 185 ? -30.117 -3.574 57.107 1.00 93.38 185 LYS A CA 1
ATOM 1557 C C . LYS A 1 185 ? -31.564 -3.503 57.605 1.00 93.38 185 LYS A C 1
ATOM 1559 O O . LYS A 1 185 ? -31.820 -3.714 58.790 1.00 93.38 185 LYS A O 1
ATOM 1564 N N . ARG A 1 186 ? -32.529 -3.238 56.713 1.00 86.44 186 ARG A N 1
ATOM 1565 C CA . ARG A 1 186 ? -33.965 -3.250 57.053 1.00 86.44 186 ARG A CA 1
ATOM 1566 C C . ARG A 1 186 ? -34.450 -4.642 57.452 1.00 86.44 186 ARG A C 1
ATOM 1568 O O . ARG A 1 186 ? -35.191 -4.761 58.426 1.00 86.44 186 ARG A O 1
ATOM 1575 N N . LEU A 1 187 ? -34.028 -5.677 56.727 1.00 90.62 187 LEU A N 1
ATOM 1576 C CA . LEU A 1 187 ? -34.378 -7.061 57.035 1.00 90.62 187 LEU A CA 1
ATOM 1577 C C . LEU A 1 187 ? -33.809 -7.491 58.395 1.00 90.62 187 LEU A C 1
ATOM 1579 O O . LEU A 1 187 ? -34.542 -8.050 59.208 1.00 90.62 187 LEU A O 1
ATOM 1583 N N . GLN A 1 188 ? -32.543 -7.172 58.681 1.00 87.12 188 GLN A N 1
ATOM 1584 C CA . GLN A 1 188 ? -31.910 -7.463 59.973 1.00 87.12 188 GLN A CA 1
ATOM 1585 C C . GLN A 1 188 ? -32.637 -6.782 61.143 1.00 87.12 188 GLN A C 1
ATOM 1587 O O . GLN A 1 188 ? -32.880 -7.416 62.174 1.00 87.12 188 GLN A O 1
ATOM 1592 N N . LEU A 1 189 ? -33.034 -5.513 60.981 1.00 87.06 189 LEU A N 1
ATOM 1593 C CA . LEU A 1 189 ? -33.804 -4.785 61.994 1.00 87.06 189 LEU A CA 1
ATOM 1594 C C . LEU A 1 189 ? -35.153 -5.464 62.267 1.00 87.06 189 LEU A C 1
ATOM 1596 O O . LEU A 1 189 ? -35.535 -5.637 63.423 1.00 87.06 189 LEU A O 1
ATOM 1600 N N . TRP A 1 190 ? -35.855 -5.883 61.212 1.00 77.50 190 TRP A N 1
ATOM 1601 C CA . TRP A 1 190 ? -37.142 -6.566 61.330 1.00 77.50 190 TRP A CA 1
ATOM 1602 C C . TRP A 1 190 ? -37.016 -7.930 62.024 1.00 77.50 190 TRP A C 1
ATOM 1604 O O . TRP A 1 190 ? -37.765 -8.206 62.961 1.00 77.50 190 TRP A O 1
ATOM 1614 N N . ILE A 1 191 ? -36.025 -8.745 61.640 1.00 79.12 191 ILE A N 1
ATOM 1615 C CA . ILE A 1 191 ? -35.726 -10.032 62.295 1.00 79.12 191 ILE A CA 1
ATOM 1616 C C . ILE A 1 191 ? -35.431 -9.822 63.788 1.00 79.12 191 ILE A C 1
ATOM 1618 O O . ILE A 1 191 ? -35.970 -10.539 64.630 1.00 79.12 191 ILE A O 1
ATOM 1622 N N . THR A 1 192 ? -34.624 -8.814 64.130 1.00 81.19 192 THR A N 1
ATOM 1623 C CA . THR A 1 192 ? -34.281 -8.487 65.526 1.00 81.19 192 THR A CA 1
ATOM 1624 C C . THR A 1 192 ? -35.507 -8.048 66.328 1.00 81.19 192 THR A C 1
ATOM 1626 O O . THR A 1 192 ? -35.688 -8.480 67.468 1.00 81.19 192 THR A O 1
ATOM 1629 N N . PHE A 1 193 ? -36.378 -7.224 65.742 1.00 74.62 193 PHE A N 1
ATOM 1630 C CA . PHE A 1 193 ? -37.610 -6.766 66.387 1.00 74.62 193 PHE A CA 1
ATOM 1631 C C . PHE A 1 193 ? -38.574 -7.928 66.670 1.00 74.62 193 PHE A C 1
ATOM 1633 O O . PHE A 1 193 ? -39.058 -8.073 67.791 1.00 74.62 193 PHE A O 1
ATOM 1640 N N . VAL A 1 194 ? -38.801 -8.807 65.688 1.00 73.31 194 VAL A N 1
ATOM 1641 C CA . VAL A 1 194 ? -39.646 -10.000 65.865 1.00 73.31 194 VAL A CA 1
ATOM 1642 C C . VAL A 1 194 ? -39.029 -10.961 66.889 1.00 73.31 194 VAL A C 1
ATOM 1644 O O . VAL A 1 194 ? -39.730 -11.453 67.772 1.00 73.31 194 VAL A O 1
ATOM 1647 N N . GLY A 1 195 ? -37.713 -11.189 66.824 1.00 65.00 195 GLY A N 1
ATOM 1648 C CA . GLY A 1 195 ? -36.995 -12.065 67.753 1.00 65.00 195 GLY A CA 1
ATOM 1649 C C . GLY A 1 195 ? -37.032 -11.584 69.208 1.00 65.00 195 GLY A C 1
ATOM 1650 O O . GLY A 1 195 ? -37.270 -12.380 70.115 1.00 65.00 195 GLY A O 1
ATOM 1651 N N . THR A 1 196 ? -36.854 -10.281 69.448 1.00 64.19 196 THR A N 1
ATOM 1652 C CA . THR A 1 196 ? -36.901 -9.700 70.804 1.00 64.19 196 THR A CA 1
ATOM 1653 C C . THR A 1 196 ? -38.327 -9.607 71.353 1.00 64.19 196 THR A C 1
ATOM 1655 O O . THR A 1 196 ? -38.544 -9.935 72.519 1.00 64.19 196 THR A O 1
ATOM 1658 N N . GLY A 1 197 ? -39.316 -9.250 70.525 1.00 54.09 197 GLY A N 1
ATOM 1659 C CA . GLY A 1 197 ? -40.729 -9.231 70.925 1.00 54.09 197 GLY A CA 1
ATOM 1660 C C . GLY A 1 197 ? -41.249 -10.602 71.369 1.00 54.09 197 GLY A C 1
ATOM 1661 O O . GLY A 1 197 ? -41.990 -10.699 72.346 1.00 54.09 197 GLY A O 1
ATOM 1662 N N . LEU A 1 198 ? -40.799 -11.678 70.716 1.00 49.34 198 LEU A N 1
ATOM 1663 C CA . LEU A 1 198 ? -41.127 -13.046 71.124 1.00 49.34 198 LEU A CA 1
ATOM 1664 C C . LEU A 1 198 ? -40.448 -13.439 72.447 1.00 49.34 198 LEU A C 1
ATOM 1666 O O . LEU A 1 198 ? -41.106 -14.027 73.307 1.00 49.34 198 LEU A O 1
ATOM 1670 N N . ALA A 1 199 ? -39.187 -13.054 72.667 1.00 46.44 199 ALA A N 1
ATOM 1671 C CA . ALA A 1 199 ? -38.448 -13.380 73.890 1.00 46.44 199 ALA A CA 1
ATOM 1672 C C . ALA A 1 199 ? -39.029 -12.724 75.162 1.00 46.44 199 ALA A C 1
ATOM 1674 O O . ALA A 1 199 ? -39.039 -13.346 76.223 1.00 46.44 199 ALA A O 1
ATOM 1675 N N . VAL A 1 200 ? -39.561 -11.499 75.068 1.00 45.66 200 VAL A N 1
ATOM 1676 C CA . VAL A 1 200 ? -40.153 -10.776 76.217 1.00 45.66 200 VAL A CA 1
ATOM 1677 C C . VAL A 1 200 ? -41.574 -11.271 76.550 1.00 45.66 200 VAL A C 1
ATOM 1679 O O . VAL A 1 200 ? -42.053 -11.073 77.663 1.00 45.66 200 VAL A O 1
ATOM 1682 N N . SER A 1 201 ? -42.231 -11.994 75.634 1.00 41.53 201 SER A N 1
ATOM 1683 C CA . SER A 1 201 ? -43.577 -12.564 75.839 1.00 41.53 201 SER A CA 1
ATOM 1684 C C . SER A 1 201 ? -43.616 -13.923 76.569 1.00 41.53 201 SER A C 1
ATOM 1686 O O . SER A 1 201 ? -44.692 -14.482 76.766 1.00 41.53 201 SER A O 1
ATOM 1688 N N . GLY A 1 202 ? -42.472 -14.447 77.029 1.00 36.72 202 GLY A N 1
ATOM 1689 C CA . GLY A 1 202 ? -42.434 -15.595 77.947 1.00 36.72 202 GLY A CA 1
ATOM 1690 C C . GLY A 1 202 ? -42.447 -16.991 77.310 1.00 36.72 202 GLY A C 1
ATOM 1691 O O . GLY A 1 202 ? -42.668 -17.966 78.023 1.00 36.72 202 GLY A O 1
ATOM 1692 N N . ILE A 1 203 ? -42.157 -17.136 76.011 1.00 36.16 203 ILE A N 1
ATOM 1693 C CA . ILE A 1 203 ? -41.839 -18.447 75.416 1.00 36.16 203 ILE A CA 1
ATOM 1694 C C . ILE A 1 203 ? -40.334 -18.500 75.141 1.00 36.16 203 ILE A C 1
ATOM 1696 O O . ILE A 1 203 ? -39.850 -18.094 74.089 1.00 36.16 203 ILE A O 1
ATOM 1700 N N . SER A 1 204 ? -39.584 -18.995 76.124 1.00 38.00 204 SER A N 1
ATOM 1701 C CA . SER A 1 204 ? -38.199 -19.432 75.941 1.00 38.00 204 SER A CA 1
ATOM 1702 C C . SER A 1 204 ? -38.171 -20.625 74.983 1.00 38.00 204 SER A C 1
ATOM 1704 O O . SER A 1 204 ? -38.793 -21.651 75.258 1.00 38.00 204 SER A O 1
ATOM 1706 N N . SER A 1 205 ? -37.425 -20.529 73.884 1.00 34.12 205 SER A N 1
ATOM 1707 C CA . SER A 1 205 ? -36.939 -21.720 73.187 1.00 34.12 205 SER A CA 1
ATOM 1708 C C . SER A 1 205 ? -35.501 -21.512 72.733 1.00 34.12 205 SER A C 1
ATOM 1710 O O . SER A 1 205 ? -35.224 -20.773 71.789 1.00 34.12 205 SER A O 1
ATOM 1712 N N . GLN A 1 206 ? -34.589 -22.192 73.418 1.00 40.19 206 GLN A N 1
ATOM 1713 C CA . GLN A 1 206 ? -33.264 -22.513 72.907 1.00 40.19 206 GLN A CA 1
ATOM 1714 C C . GLN A 1 206 ? -33.404 -23.417 71.669 1.00 40.19 206 GLN A C 1
ATOM 1716 O O . GLN A 1 206 ? -34.088 -24.436 71.746 1.00 40.19 206 GLN A O 1
ATOM 1721 N N . SER A 1 207 ? -32.769 -23.062 70.546 1.00 38.34 207 SER A N 1
ATOM 1722 C CA . SER A 1 207 ? -31.749 -23.876 69.841 1.00 38.34 207 SER A CA 1
ATOM 1723 C C . SER A 1 207 ? -31.565 -23.492 68.358 1.00 38.34 207 SER A C 1
ATOM 1725 O O . SER A 1 207 ? -32.513 -23.237 67.625 1.00 38.34 207 SER A O 1
ATOM 1727 N N . ASP A 1 208 ? -30.281 -23.418 68.001 1.00 35.84 208 ASP A N 1
ATOM 1728 C CA . ASP A 1 208 ? -29.558 -23.461 66.721 1.00 35.84 208 ASP A CA 1
ATOM 1729 C C . ASP A 1 208 ? -30.188 -23.106 65.355 1.00 35.84 208 ASP A C 1
ATOM 1731 O O . ASP A 1 208 ? -31.224 -23.587 64.898 1.00 35.84 208 ASP A O 1
ATOM 1735 N N . ALA A 1 209 ? -29.401 -22.313 64.620 1.00 40.38 209 ALA A N 1
ATOM 1736 C CA . ALA A 1 209 ? -29.685 -21.607 63.372 1.00 40.38 209 ALA A CA 1
ATOM 1737 C C . ALA A 1 209 ? -29.847 -22.475 62.100 1.00 40.38 209 ALA A C 1
ATOM 1739 O O . ALA A 1 209 ? -29.377 -22.089 61.028 1.00 40.38 209 ALA A O 1
ATOM 1740 N N . LYS A 1 210 ? -30.522 -23.632 62.161 1.00 38.94 210 LYS A N 1
ATOM 1741 C CA . LYS A 1 210 ? -30.793 -24.444 60.953 1.00 38.94 210 LYS A CA 1
ATOM 1742 C C . LYS A 1 210 ? -32.194 -25.049 60.813 1.00 38.94 210 LYS A C 1
ATOM 1744 O O . LYS A 1 210 ? -32.426 -25.756 59.840 1.00 38.94 210 LYS A O 1
ATOM 1749 N N . GLN A 1 211 ? -33.142 -24.737 61.698 1.00 40.31 211 GLN A N 1
ATOM 1750 C CA . GLN A 1 211 ? -34.502 -25.311 61.658 1.00 40.31 211 GLN A CA 1
ATOM 1751 C C . GLN A 1 211 ? -35.708 -24.336 61.624 1.00 40.31 211 GLN A C 1
ATOM 1753 O O . GLN A 1 211 ? -36.831 -24.796 61.840 1.00 40.31 211 GLN A O 1
ATOM 1758 N N . PRO A 1 212 ? -35.603 -23.020 61.331 1.00 44.91 212 PRO A N 1
ATOM 1759 C CA . PRO A 1 212 ? -36.761 -22.137 61.515 1.00 44.91 212 PRO A CA 1
ATOM 1760 C C . PRO A 1 212 ? -37.886 -22.349 60.484 1.00 44.91 212 PRO A C 1
ATOM 1762 O O . PRO A 1 212 ? -39.026 -21.991 60.760 1.00 44.91 212 PRO A O 1
ATOM 1765 N N . LEU A 1 213 ? -37.613 -22.951 59.319 1.00 40.66 213 LEU A N 1
ATOM 1766 C CA . LEU A 1 213 ? -38.630 -23.167 58.277 1.00 40.66 213 LEU A CA 1
ATOM 1767 C C . LEU A 1 213 ? -39.559 -24.360 58.566 1.00 40.66 213 LEU A C 1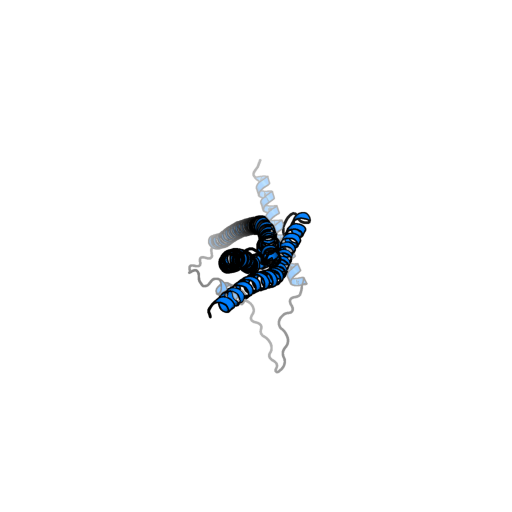
ATOM 1769 O O . LEU A 1 213 ? -4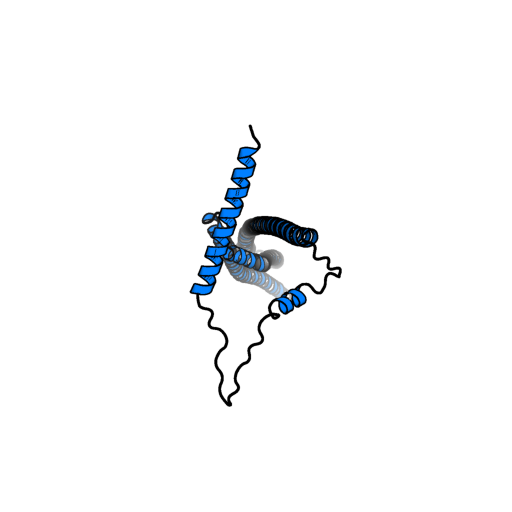0.764 -24.254 58.344 1.00 40.66 213 LEU A O 1
ATOM 1773 N N . GLU A 1 214 ? -39.046 -25.464 59.118 1.00 42.16 214 GLU A N 1
ATOM 1774 C CA . GLU A 1 214 ? -39.869 -26.657 59.393 1.00 42.16 214 GLU A CA 1
ATOM 1775 C C . GLU A 1 214 ? -40.793 -26.483 60.607 1.00 42.16 214 GLU A C 1
ATOM 1777 O O . GLU A 1 214 ? -41.914 -26.996 60.618 1.00 42.16 214 GLU A O 1
ATOM 1782 N N . VAL A 1 215 ? -40.375 -25.701 61.608 1.00 45.75 215 VAL A N 1
ATOM 1783 C CA . VAL A 1 215 ? -41.176 -25.434 62.818 1.00 45.75 215 VAL A CA 1
ATOM 1784 C C . VAL A 1 215 ? -42.359 -24.501 62.524 1.00 45.75 215 VAL A C 1
ATOM 1786 O O . VAL A 1 215 ? -43.416 -24.604 63.150 1.00 45.75 215 VAL A O 1
ATOM 1789 N N . ILE A 1 216 ? -42.217 -23.604 61.542 1.00 46.66 216 ILE A N 1
ATOM 1790 C CA . ILE A 1 216 ? -43.308 -22.726 61.093 1.00 46.66 216 ILE A CA 1
ATOM 1791 C C . ILE A 1 216 ? -44.331 -23.522 60.270 1.00 46.66 216 ILE A C 1
ATOM 1793 O O . ILE A 1 216 ? -45.533 -23.357 60.481 1.00 46.66 216 ILE A O 1
ATOM 1797 N N . LEU A 1 217 ? -43.877 -24.436 59.403 1.00 44.25 217 LEU A N 1
ATOM 1798 C CA . LEU A 1 217 ? -44.762 -25.316 58.628 1.00 44.25 217 LEU A CA 1
ATOM 1799 C C . LEU A 1 217 ? -45.554 -26.287 59.518 1.00 44.25 217 LEU A C 1
ATOM 1801 O O . LEU A 1 217 ? -46.740 -26.496 59.286 1.00 44.25 217 LEU A O 1
ATOM 1805 N N . THR A 1 218 ? -44.952 -26.812 60.586 1.00 42.50 218 THR A N 1
ATOM 1806 C CA . THR A 1 218 ? -45.630 -27.741 61.513 1.00 42.50 218 THR A CA 1
ATOM 1807 C C . THR A 1 218 ? -46.587 -27.062 62.500 1.00 42.50 218 THR A C 1
ATOM 1809 O O . THR A 1 218 ? -47.510 -27.706 62.995 1.00 42.50 218 THR A O 1
ATOM 1812 N N . LYS A 1 219 ? -46.437 -25.758 62.779 1.00 43.94 219 LYS A N 1
ATOM 1813 C CA . LYS A 1 219 ? -47.398 -25.008 63.615 1.00 43.94 219 LYS A CA 1
ATOM 1814 C C . LYS A 1 219 ? -48.680 -24.604 62.882 1.00 43.94 219 LYS A C 1
ATOM 1816 O O . LYS A 1 219 ? -49.683 -24.362 63.550 1.00 43.94 219 LYS A O 1
ATOM 1821 N N . LEU A 1 220 ? -48.668 -24.554 61.550 1.00 42.47 220 LEU A N 1
ATOM 1822 C CA . LEU A 1 220 ? -49.861 -24.287 60.737 1.00 42.47 220 LEU A CA 1
ATOM 1823 C C . LEU A 1 220 ? -50.809 -25.498 60.631 1.00 42.47 220 LEU A C 1
ATOM 1825 O O . LEU A 1 220 ? -51.952 -25.316 60.228 1.00 42.47 220 LEU A O 1
ATOM 1829 N N . ASP A 1 221 ? -50.379 -26.691 61.057 1.00 43.69 221 ASP A N 1
ATOM 1830 C CA . ASP A 1 221 ? -51.127 -27.951 60.900 1.00 43.69 221 ASP A CA 1
ATOM 1831 C C . ASP A 1 221 ? -51.657 -28.549 62.223 1.00 43.69 221 ASP A C 1
ATOM 1833 O O . ASP A 1 221 ? -51.989 -29.728 62.311 1.00 43.69 221 ASP A O 1
ATOM 1837 N N . ARG A 1 222 ? -51.729 -27.766 63.311 1.00 36.91 222 ARG A N 1
ATOM 1838 C CA . ARG A 1 222 ? -52.053 -28.312 64.646 1.00 36.91 222 ARG A CA 1
ATOM 1839 C C . ARG A 1 222 ? -53.310 -27.757 65.304 1.00 36.91 222 ARG A C 1
ATOM 1841 O O . ARG A 1 222 ? -53.276 -27.494 66.499 1.00 36.91 222 ARG A O 1
ATOM 1848 N N . ASN A 1 223 ? -54.413 -27.625 64.564 1.00 37.94 223 ASN A N 1
ATOM 1849 C CA . ASN A 1 223 ? -55.759 -27.748 65.147 1.00 37.94 223 ASN A CA 1
ATOM 1850 C C . ASN A 1 223 ? -56.834 -27.953 64.069 1.00 37.94 223 ASN A C 1
ATOM 1852 O O . ASN A 1 223 ? -57.353 -26.997 63.499 1.00 37.94 223 ASN A O 1
ATOM 1856 N N . GLY A 1 224 ? -57.202 -29.215 63.848 1.00 36.19 224 GLY A N 1
ATOM 1857 C CA . GLY A 1 224 ? -58.372 -29.591 63.059 1.00 36.19 224 GLY A CA 1
ATOM 1858 C C . GLY A 1 224 ? -58.299 -31.034 62.579 1.00 36.19 224 GLY A C 1
ATOM 1859 O O . GLY A 1 224 ? -57.935 -31.284 61.438 1.00 36.19 224 GLY A O 1
ATOM 1860 N N . SER A 1 225 ? -58.656 -31.990 63.440 1.00 34.38 225 SER A N 1
ATOM 1861 C CA . SER A 1 225 ? -59.068 -33.315 62.970 1.00 34.38 225 SER A CA 1
ATOM 1862 C C . SER A 1 225 ? -60.283 -33.122 62.055 1.00 34.38 225 SER A C 1
ATOM 1864 O O . SER A 1 225 ? -61.351 -32.727 62.515 1.00 34.38 225 SER A O 1
ATOM 1866 N N . LEU A 1 226 ? -60.093 -33.323 60.751 1.00 37.56 226 LEU A N 1
ATOM 1867 C CA . LEU A 1 226 ? -61.179 -33.480 59.792 1.00 37.56 226 LEU A CA 1
ATOM 1868 C C . LEU A 1 226 ? -61.499 -34.972 59.728 1.00 37.56 226 LEU A C 1
ATOM 1870 O O . LEU A 1 226 ? -60.810 -35.734 59.050 1.00 37.56 226 LEU A O 1
ATOM 1874 N N . ASP A 1 227 ? -62.539 -35.384 60.451 1.00 39.75 227 ASP A N 1
ATOM 1875 C CA . ASP A 1 227 ? -63.269 -36.606 60.122 1.00 39.75 227 ASP A CA 1
ATOM 1876 C C . ASP A 1 227 ? -63.882 -36.407 58.730 1.00 39.75 227 ASP A C 1
ATOM 1878 O O . ASP A 1 227 ? -64.954 -35.824 58.559 1.00 39.75 227 ASP A O 1
ATOM 1882 N N . CYS A 1 228 ? -63.155 -36.841 57.704 1.00 43.62 228 CYS A N 1
ATOM 1883 C CA . CYS A 1 228 ? -63.687 -36.960 56.358 1.00 43.62 228 CYS A CA 1
ATOM 1884 C C . CYS A 1 228 ? -64.458 -38.285 56.274 1.00 43.62 228 CYS A C 1
ATOM 1886 O O . CYS A 1 228 ? -63.846 -39.347 56.439 1.00 43.62 228 CYS A O 1
ATOM 1888 N N . PRO A 1 229 ? -65.772 -38.279 55.993 1.00 39.78 229 PRO A N 1
ATOM 1889 C CA . PRO A 1 229 ? -66.476 -39.518 55.713 1.00 39.78 229 PRO A CA 1
ATOM 1890 C C . PRO A 1 229 ? -65.886 -40.146 54.445 1.00 39.78 229 PRO A C 1
ATOM 1892 O O . PRO A 1 229 ? -65.787 -39.497 53.404 1.00 39.78 229 PRO A O 1
ATOM 1895 N N . LYS A 1 230 ? -65.490 -41.420 54.529 1.00 45.28 230 LYS A N 1
ATOM 1896 C CA . LYS A 1 230 ? -65.199 -42.234 53.341 1.00 45.28 230 LYS A CA 1
ATOM 1897 C C . LYS A 1 230 ? -66.498 -42.392 52.548 1.00 45.28 230 LYS A C 1
ATOM 1899 O O . LYS A 1 230 ? -67.504 -42.809 53.122 1.00 45.28 230 LYS A O 1
ATOM 1904 N N . PRO A 1 231 ? -66.468 -42.134 51.237 1.00 38.78 231 PRO A N 1
ATOM 1905 C CA . PRO A 1 231 ? -66.853 -43.210 50.340 1.00 38.78 231 PRO A CA 1
ATOM 1906 C C . PRO A 1 231 ? -65.948 -43.308 49.112 1.00 38.78 231 PRO A C 1
ATOM 1908 O O . PRO A 1 231 ? -65.202 -42.407 48.738 1.00 38.78 231 PRO A O 1
ATOM 1911 N N . GLU A 1 232 ? -66.006 -44.496 48.543 1.00 44.88 232 GLU A N 1
ATOM 1912 C CA . GLU A 1 232 ? -65.240 -44.998 47.421 1.00 44.88 232 GLU A CA 1
ATOM 1913 C C . GLU A 1 232 ? -65.407 -44.134 46.155 1.00 44.88 232 GLU A C 1
ATOM 1915 O O . GLU A 1 232 ? -66.507 -43.712 45.816 1.00 44.88 232 GLU A O 1
ATOM 1920 N N . ALA A 1 233 ? -64.288 -43.948 45.445 1.00 41.50 233 ALA A N 1
ATOM 1921 C CA . ALA A 1 233 ? -64.148 -43.429 44.079 1.00 41.50 233 ALA A CA 1
ATOM 1922 C C . ALA A 1 233 ? -64.493 -41.940 43.800 1.00 41.50 233 ALA A C 1
ATOM 1924 O O . ALA A 1 233 ? -65.645 -41.567 43.613 1.00 41.50 233 ALA A O 1
ATOM 1925 N N . GLY A 1 234 ? -63.447 -41.128 43.564 1.00 36.09 234 GLY A N 1
ATOM 1926 C CA . GLY A 1 234 ? -63.505 -39.947 42.679 1.00 36.09 234 GLY A CA 1
ATOM 1927 C C . GLY A 1 234 ? -63.159 -38.593 43.320 1.00 36.09 234 GLY A C 1
ATOM 1928 O O . GLY A 1 234 ? -63.835 -38.131 44.225 1.00 36.09 234 GLY A O 1
ATOM 1929 N N . LEU A 1 235 ? -62.095 -37.958 42.819 1.00 37.41 235 LEU A N 1
ATOM 1930 C CA . LEU A 1 235 ? -61.434 -36.717 43.269 1.00 37.41 235 LEU A CA 1
ATOM 1931 C C . LEU A 1 235 ? -62.262 -35.424 43.029 1.00 37.41 235 LEU A C 1
ATOM 1933 O O . LEU A 1 235 ? -62.774 -35.296 41.925 1.00 37.41 235 LEU A O 1
ATOM 1937 N N . TYR A 1 236 ? -62.311 -34.476 43.996 1.00 41.38 236 TYR A N 1
ATOM 1938 C CA . TYR A 1 236 ? -62.256 -32.974 43.919 1.00 41.38 236 TYR A CA 1
ATOM 1939 C C . TYR A 1 236 ? -62.837 -32.304 45.214 1.00 41.38 236 TYR A C 1
ATOM 1941 O O . TYR A 1 236 ? -63.618 -32.944 45.909 1.00 41.38 236 TYR A O 1
ATOM 1949 N N . PRO A 1 237 ? -62.535 -31.025 45.562 1.00 45.81 237 PRO A N 1
ATOM 1950 C CA . PRO A 1 237 ? -61.344 -30.516 46.257 1.00 45.81 237 PRO A CA 1
ATOM 1951 C C . PRO A 1 237 ? -61.631 -29.932 47.673 1.00 45.81 237 PRO A C 1
ATOM 1953 O O . PRO A 1 237 ? -62.581 -29.178 47.876 1.00 45.81 237 PRO A O 1
ATOM 1956 N N . CYS A 1 238 ? -60.743 -30.154 48.649 1.00 42.34 238 CYS A N 1
ATOM 1957 C CA . CYS A 1 238 ? -60.769 -29.443 49.938 1.00 42.34 238 CYS A CA 1
ATOM 1958 C C . CYS A 1 238 ? -60.056 -28.091 49.824 1.00 42.34 238 CYS A C 1
ATOM 1960 O O . CYS A 1 238 ? -58.892 -28.009 50.190 1.00 42.34 238 CYS A O 1
ATOM 1962 N N . LEU A 1 239 ? -60.706 -27.052 49.289 1.00 46.66 239 LEU A N 1
ATOM 1963 C CA . LEU A 1 239 ? -60.319 -25.643 49.501 1.00 46.66 239 LEU A CA 1
ATOM 1964 C C . LEU A 1 239 ? -61.358 -24.709 48.863 1.00 46.66 239 LEU A C 1
ATOM 1966 O O . LEU A 1 239 ? -61.217 -24.263 47.729 1.00 46.66 239 LEU A O 1
ATOM 1970 N N . SER A 1 240 ? -62.400 -24.372 49.621 1.00 40.84 240 SER A N 1
ATOM 1971 C CA . SER A 1 240 ? -63.258 -23.221 49.327 1.00 40.84 240 SER A CA 1
ATOM 1972 C C . SER A 1 240 ? -63.298 -22.301 50.548 1.00 40.84 240 SER A C 1
ATOM 1974 O O . SER A 1 240 ? -64.213 -22.372 51.367 1.00 40.84 240 SER A O 1
ATOM 1976 N N . TYR A 1 241 ? -62.290 -21.440 50.701 1.00 51.28 241 TYR A N 1
ATOM 1977 C CA . TYR A 1 241 ? -62.383 -20.313 51.631 1.00 51.28 241 TYR A CA 1
ATOM 1978 C C . TYR A 1 241 ? -63.161 -19.180 50.956 1.00 51.28 241 TYR A C 1
ATOM 1980 O O . TYR A 1 241 ? -62.767 -18.678 49.906 1.00 51.28 241 TYR A O 1
ATOM 1988 N N . SER A 1 242 ? -64.283 -18.781 51.555 1.00 51.44 242 SER A N 1
ATOM 1989 C CA . SER A 1 242 ? -65.073 -17.640 51.089 1.00 51.44 242 SER A CA 1
ATOM 1990 C C . SER A 1 242 ? -64.344 -16.330 51.396 1.00 51.44 242 SER A C 1
ATOM 1992 O O . SER A 1 242 ? -63.936 -16.090 52.533 1.00 51.44 242 SER A O 1
ATOM 1994 N N . VAL A 1 243 ? -64.240 -15.454 50.393 1.00 51.53 243 VAL A N 1
ATOM 1995 C CA . VAL A 1 243 ? -63.678 -14.089 50.477 1.00 51.53 243 VAL A CA 1
ATOM 1996 C C . VAL A 1 243 ? -64.272 -13.284 51.646 1.00 51.53 243 VAL A C 1
ATOM 1998 O O . VAL A 1 243 ? -63.591 -12.456 52.249 1.00 51.53 243 VAL A O 1
ATOM 2001 N N . VAL A 1 244 ? -65.515 -13.585 52.038 1.00 52.12 244 VAL A N 1
ATOM 2002 C CA . VAL A 1 244 ? -66.207 -12.958 53.175 1.00 52.12 244 VAL A CA 1
ATOM 2003 C C . VAL A 1 244 ? -65.506 -13.248 54.509 1.00 52.12 244 VAL A C 1
ATOM 2005 O O . VAL A 1 244 ? -65.431 -12.370 55.364 1.00 52.12 244 VAL A O 1
ATOM 2008 N N . PHE A 1 245 ? -64.930 -14.443 54.680 1.00 52.25 245 PHE A N 1
ATOM 2009 C CA . PHE A 1 245 ? -64.240 -14.836 55.913 1.00 52.25 245 PHE A CA 1
ATOM 2010 C C . PHE A 1 245 ? -62.918 -14.077 56.097 1.00 52.25 245 PHE A C 1
ATOM 2012 O O . PHE A 1 245 ? -62.594 -13.647 57.205 1.00 52.25 245 PHE A O 1
ATOM 2019 N N . VAL A 1 246 ? -62.187 -13.851 55.001 1.00 57.12 246 VAL A N 1
ATOM 2020 C CA . VAL A 1 246 ? -60.939 -13.070 54.999 1.00 57.12 246 VAL A CA 1
ATOM 2021 C C . VAL A 1 246 ? -61.231 -11.592 55.268 1.00 57.12 246 VAL A C 1
ATOM 2023 O O . VAL A 1 246 ? -60.572 -10.978 56.106 1.00 57.12 246 VAL A O 1
ATOM 2026 N N . LEU A 1 247 ? -62.267 -11.030 54.635 1.00 49.72 247 LEU A N 1
ATOM 2027 C CA . LEU A 1 247 ? -62.673 -9.640 54.867 1.00 49.72 247 LEU A CA 1
ATOM 2028 C C . LEU A 1 247 ? -63.155 -9.403 56.307 1.00 49.72 247 LEU A C 1
ATOM 2030 O O . LEU A 1 247 ? -62.816 -8.378 56.895 1.00 49.72 247 LEU A O 1
ATOM 2034 N N . PHE A 1 248 ? -63.871 -10.360 56.906 1.00 59.12 248 PHE A N 1
ATOM 2035 C CA . PHE A 1 248 ? -64.315 -10.275 58.302 1.00 59.12 248 PHE A CA 1
ATOM 2036 C C . PHE A 1 248 ? -63.134 -10.195 59.285 1.00 59.12 248 PHE A C 1
ATOM 2038 O O . PHE A 1 248 ? -63.140 -9.363 60.192 1.00 59.12 248 PHE A O 1
ATOM 2045 N N . HIS A 1 249 ? -62.079 -10.988 59.071 1.00 51.56 249 HIS A N 1
ATOM 2046 C CA . HIS A 1 249 ? -60.899 -10.983 59.944 1.00 51.56 249 HIS A CA 1
ATOM 2047 C C . HIS A 1 249 ? -60.032 -9.731 59.767 1.00 51.56 249 HIS A C 1
ATOM 2049 O O . HIS A 1 249 ? -59.516 -9.205 60.753 1.00 51.56 249 HIS A O 1
ATOM 2055 N N . ILE A 1 250 ? -59.918 -9.206 58.541 1.00 60.34 250 ILE A N 1
ATOM 2056 C CA . ILE A 1 250 ? -59.213 -7.941 58.287 1.00 60.34 250 ILE A CA 1
ATOM 2057 C C . ILE A 1 250 ? -59.943 -6.775 58.972 1.00 60.34 250 ILE A C 1
ATOM 2059 O O . ILE A 1 250 ? -59.301 -5.956 59.629 1.00 60.34 250 ILE A O 1
ATOM 2063 N N . LEU A 1 251 ? -61.278 -6.722 58.892 1.00 57.59 251 LEU A N 1
ATOM 2064 C CA . LEU A 1 251 ? -62.071 -5.658 59.522 1.00 57.59 251 LEU A CA 1
ATOM 2065 C C . LEU A 1 251 ? -62.007 -5.698 61.056 1.00 57.59 251 LEU A C 1
ATOM 2067 O O . LEU A 1 251 ? -61.855 -4.648 61.682 1.00 57.59 251 LEU A O 1
ATOM 2071 N N . ILE A 1 252 ? -62.050 -6.887 61.667 1.00 64.88 252 ILE A N 1
ATOM 2072 C CA . ILE A 1 252 ? -61.876 -7.031 63.122 1.00 64.88 252 ILE A CA 1
ATOM 2073 C C . ILE A 1 252 ? -60.458 -6.630 63.543 1.00 64.88 252 ILE A C 1
ATOM 2075 O O . ILE A 1 252 ? -60.300 -5.896 64.518 1.00 64.88 252 ILE A O 1
ATOM 2079 N N . GLY A 1 253 ? -59.432 -7.048 62.795 1.00 61.72 253 GLY A N 1
ATOM 2080 C CA . GLY A 1 253 ? -58.040 -6.703 63.090 1.00 61.72 253 GLY A CA 1
ATOM 2081 C C . GLY A 1 253 ? -57.780 -5.193 63.067 1.00 61.72 253 GLY A C 1
ATOM 2082 O O . GLY A 1 253 ? -57.158 -4.656 63.984 1.00 61.72 253 GLY A O 1
ATOM 2083 N N . VAL A 1 254 ? -58.320 -4.489 62.067 1.00 65.31 254 VAL A N 1
ATOM 2084 C CA . VAL A 1 254 ? -58.207 -3.024 61.963 1.00 65.31 254 VAL A CA 1
ATOM 2085 C C . VAL A 1 254 ? -59.002 -2.322 63.074 1.00 65.31 254 VAL A C 1
ATOM 2087 O O . VAL A 1 254 ? -58.505 -1.362 63.664 1.00 65.31 254 VAL A O 1
ATOM 2090 N N . GLY A 1 255 ? -60.194 -2.822 63.422 1.00 60.75 255 GLY A N 1
ATOM 2091 C CA . GLY A 1 255 ? -61.022 -2.260 64.495 1.00 60.75 255 GLY A CA 1
ATOM 2092 C C . GLY A 1 255 ? -60.386 -2.375 65.885 1.00 60.75 255 GLY A C 1
ATOM 2093 O O . GLY A 1 255 ? -60.353 -1.397 66.634 1.00 60.75 255 GLY A O 1
ATOM 2094 N N . VAL A 1 256 ? -59.821 -3.541 66.216 1.00 67.25 256 VAL A N 1
ATOM 2095 C CA . VAL A 1 256 ? -59.131 -3.764 67.500 1.00 67.25 256 VAL A CA 1
ATOM 2096 C C . VAL A 1 256 ? -57.851 -2.926 67.587 1.00 67.25 256 VAL A C 1
ATOM 2098 O O . VAL A 1 256 ? -57.582 -2.327 68.630 1.00 67.25 256 VAL A O 1
ATOM 2101 N N . GLY A 1 257 ? -57.100 -2.807 66.485 1.00 64.25 257 GLY A N 1
ATOM 2102 C CA . GLY A 1 257 ? -55.904 -1.962 66.420 1.00 64.25 257 GLY A CA 1
ATOM 2103 C C . GLY A 1 257 ? -56.204 -0.475 66.644 1.00 64.25 257 GLY A C 1
ATOM 2104 O O . GLY A 1 257 ? -55.515 0.184 67.424 1.00 64.25 257 GLY A O 1
ATOM 2105 N N . ALA A 1 258 ? -57.270 0.046 66.030 1.00 62.81 258 ALA A N 1
ATOM 2106 C CA . ALA A 1 258 ? -57.689 1.437 66.204 1.00 62.81 258 ALA A CA 1
ATOM 2107 C C . ALA A 1 258 ? -58.185 1.733 67.633 1.00 62.81 258 ALA A C 1
ATOM 2109 O O . ALA A 1 258 ? -57.882 2.790 68.187 1.00 62.81 258 ALA A O 1
ATOM 2110 N N . PHE A 1 259 ? -58.896 0.790 68.262 1.00 61.59 259 PHE A N 1
ATOM 2111 C CA . PHE A 1 259 ? -59.371 0.934 69.641 1.00 61.59 259 PHE A CA 1
ATOM 2112 C C . PHE A 1 259 ? -58.219 0.927 70.657 1.00 61.59 259 PHE A C 1
ATOM 2114 O O . PHE A 1 259 ? -58.195 1.750 71.574 1.00 61.59 259 PHE A O 1
ATOM 2121 N N . ALA A 1 260 ? -57.221 0.058 70.463 1.00 64.62 260 ALA A N 1
ATOM 2122 C CA . ALA A 1 260 ? -56.013 0.042 71.286 1.00 64.62 260 ALA A CA 1
ATOM 2123 C C . ALA A 1 260 ? -55.207 1.347 71.143 1.00 64.62 260 ALA A C 1
ATOM 2125 O O . ALA A 1 260 ? -54.796 1.925 72.149 1.00 64.62 260 ALA A O 1
ATOM 2126 N N . ALA A 1 261 ? -55.049 1.859 69.917 1.00 67.06 261 ALA A N 1
ATOM 2127 C CA . ALA A 1 261 ? -54.372 3.133 69.667 1.00 67.06 261 ALA A CA 1
ATOM 2128 C C . ALA A 1 261 ? -55.099 4.323 70.325 1.00 67.06 261 ALA A C 1
ATOM 2130 O O . ALA A 1 261 ? -54.452 5.177 70.927 1.00 67.06 261 ALA A O 1
ATOM 2131 N N . PHE A 1 262 ? -56.437 4.345 70.292 1.00 71.12 262 PHE A N 1
ATOM 2132 C CA . PHE A 1 262 ? -57.249 5.380 70.945 1.00 71.12 262 PHE A CA 1
ATOM 2133 C C . PHE A 1 262 ? -57.134 5.360 72.479 1.00 71.12 262 PHE A C 1
ATOM 2135 O O . PHE A 1 262 ? -57.089 6.415 73.114 1.00 71.12 262 PHE A O 1
ATOM 2142 N N . ILE A 1 263 ? -57.059 4.174 73.097 1.00 68.81 263 ILE A N 1
ATOM 2143 C CA . ILE A 1 263 ? -56.843 4.056 74.549 1.00 68.81 263 ILE A CA 1
ATOM 2144 C C . ILE A 1 263 ? -55.448 4.562 74.932 1.00 68.81 263 ILE A C 1
ATOM 2146 O O . ILE A 1 263 ? -55.325 5.320 75.896 1.00 68.81 263 ILE A O 1
ATOM 2150 N N . VAL A 1 264 ? -54.415 4.194 74.168 1.00 69.50 264 VAL A N 1
ATOM 2151 C CA . VAL A 1 264 ? -53.033 4.636 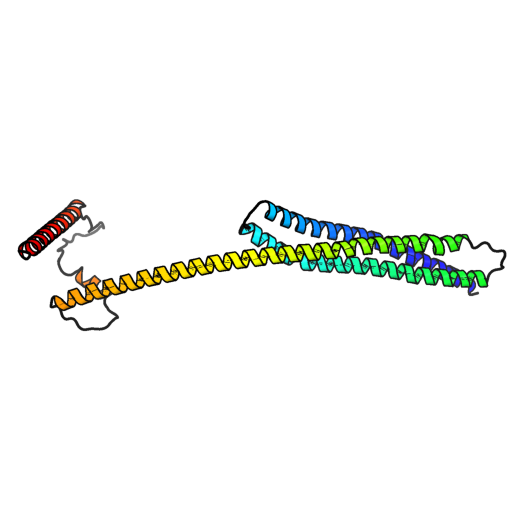74.417 1.00 69.50 264 VAL A CA 1
ATOM 2152 C C . VAL A 1 264 ? -52.903 6.156 74.267 1.00 69.50 264 VAL A C 1
ATOM 2154 O O . VAL A 1 264 ? -52.361 6.806 75.160 1.00 69.50 264 VAL A O 1
ATOM 2157 N N . ASP A 1 265 ? -53.476 6.748 73.217 1.00 71.69 265 ASP A N 1
ATOM 2158 C CA . ASP A 1 265 ? -53.457 8.202 72.997 1.00 71.69 265 ASP A CA 1
ATOM 2159 C C . ASP A 1 265 ? -54.164 8.983 74.127 1.00 71.69 265 ASP A C 1
ATOM 2161 O O . ASP A 1 265 ? -53.650 9.983 74.643 1.00 71.69 265 ASP A O 1
ATOM 2165 N N . ARG A 1 266 ? -55.301 8.461 74.613 1.00 68.50 266 ARG A N 1
ATOM 2166 C CA . ARG A 1 266 ? -56.066 9.053 75.723 1.00 68.50 266 ARG A CA 1
ATOM 2167 C C . ARG A 1 266 ? -55.364 8.932 77.080 1.00 68.50 266 ARG A C 1
ATOM 2169 O O . ARG A 1 266 ? -55.575 9.787 77.944 1.00 68.50 266 ARG A O 1
ATOM 2176 N N . MET A 1 267 ? -54.548 7.897 77.287 1.00 67.12 267 MET A N 1
ATOM 2177 C CA . MET A 1 267 ? -53.708 7.761 78.484 1.00 67.12 267 MET A CA 1
ATOM 2178 C C . MET A 1 267 ? -52.523 8.733 78.453 1.00 67.12 267 MET A C 1
ATOM 2180 O O . MET A 1 267 ? -52.228 9.349 79.476 1.00 67.12 267 MET A O 1
ATOM 2184 N N . ILE A 1 268 ? -51.908 8.942 77.285 1.00 70.50 268 ILE A N 1
ATOM 2185 C CA . ILE A 1 268 ? -50.793 9.885 77.108 1.00 70.50 268 ILE A CA 1
ATOM 2186 C C . ILE A 1 268 ? -51.248 11.333 77.369 1.00 70.50 268 ILE A C 1
ATOM 2188 O O . ILE A 1 268 ? -50.581 12.067 78.095 1.00 70.50 268 ILE A O 1
ATOM 2192 N N . HIS A 1 269 ? -52.430 11.732 76.886 1.00 59.75 269 HIS A N 1
ATOM 2193 C CA . HIS A 1 269 ? -52.945 13.098 77.072 1.00 59.75 269 HIS A CA 1
ATOM 2194 C C . HIS A 1 269 ? -53.489 13.409 78.481 1.00 59.75 269 HIS A C 1
ATOM 2196 O O . HIS A 1 269 ? -53.693 14.577 78.812 1.00 59.75 269 HIS A O 1
ATOM 2202 N N . ARG A 1 270 ? -53.714 12.405 79.341 1.00 58.38 270 ARG A N 1
ATOM 2203 C CA . ARG A 1 270 ? -54.142 12.612 80.742 1.00 58.38 270 ARG A CA 1
ATOM 2204 C C . ARG A 1 270 ? -52.985 12.753 81.737 1.00 58.38 270 ARG A C 1
ATOM 2206 O O . ARG A 1 270 ? -53.240 13.153 82.866 1.00 58.38 270 ARG A O 1
ATOM 2213 N N . GLY A 1 271 ? -51.749 12.458 81.329 1.00 52.62 271 GLY A N 1
ATOM 2214 C CA . GLY A 1 271 ? -50.546 12.579 82.164 1.00 52.62 271 GLY A CA 1
ATOM 2215 C C . GLY A 1 271 ? -49.802 13.918 82.054 1.00 52.62 271 GLY A C 1
ATOM 2216 O O . GLY A 1 271 ? -48.738 14.054 82.646 1.00 52.62 271 GLY A O 1
ATOM 2217 N N . SER A 1 272 ? -50.321 14.889 81.291 1.00 55.78 272 SER A N 1
ATOM 2218 C CA . SER A 1 272 ? -49.679 16.193 81.044 1.00 55.78 272 SER A CA 1
ATOM 2219 C C . SER A 1 272 ? -50.535 17.381 81.522 1.00 55.78 272 SER A C 1
ATOM 2221 O O . SER A 1 272 ? -50.795 18.324 80.775 1.00 55.78 272 SER A O 1
ATOM 2223 N N . LYS A 1 273 ? -50.998 17.327 82.776 1.00 46.94 273 LYS A N 1
ATOM 2224 C CA . LYS A 1 273 ? -51.444 18.488 83.563 1.00 46.94 273 LYS A CA 1
ATOM 2225 C C . LYS A 1 273 ? -51.074 18.304 85.024 1.00 46.94 273 LYS A C 1
ATOM 2227 O O . LYS A 1 273 ? -51.296 17.182 85.526 1.00 46.94 273 LYS A O 1
#

Foldseek 3Di:
DCLVVLVVLLVVLLVQLVVLLVVLVVLLVVLVVLLVVLVVLLVVLVVQVVVDPADDPVNLVSLVVSLVCVVVSLVVSVVSLVSLVVSLVSLVVSLVSSVVSVVVSCVPDDVPDDPVVSVCCNPPVSVVSSVVSVVSSVVSVVSSVVSVVSSVVSVVSSVVNVVVVVVVVVVVVVVVVVVVVVVVVVVVVVVVVVVVVVVVVPDDDDDDDDPPPVVVVVVVPPDDDDPDDDDDDDDDDPDDDDPVVVVVVVVVVVVVVVVVVVVVVVVVVVVPD

pLDDT: mean 78.75, std 20.58, range [34.12, 98.81]

Radius of gyration: 47.26 Å; chains: 1; bounding box: 99×64×123 Å

Sequence (273 aa):
CFFYQYFIDLFFYRQKVIKAYQLSREVYSNVKQQYQDIKKIINETAQIKDNQSLLSDDDLLEFKHKLRILPKLDLNYSDLLGQLERYSLTIKTNGHNYSEKLQQ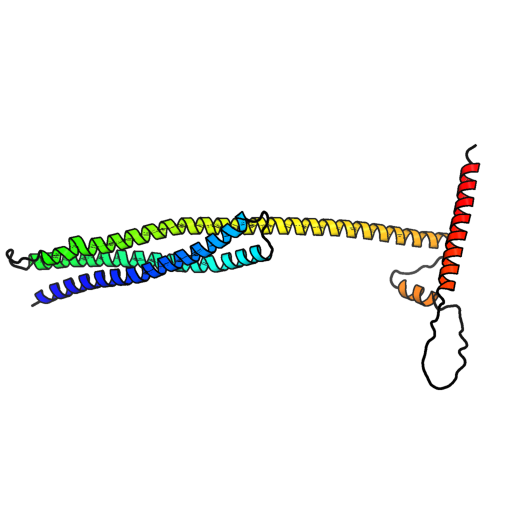IKAKLPNDEDLSFFSVFEHKISPIYKNQIQRDFSYFRHSSALLDKAISSIRGIVEIEQAERDRAKEEANRARDKEAEKQEKRLQLWITFVGTGLAVSGISSQSDAKQPLEVILTKLDRNGSLDCPKPEAGLYPCLSYSVVFVLFHILIGVGVGAFAAFIVDRMIHRGSK